Protein AF-A0A1M6JK08-F1 (afdb_monomer_lite)

Foldseek 3Di:
DVVVVVVVVCCVVVVVVVVVVVCVVVVVDPPVVVVVVCVVCVVVVVVVVVVVVVVVVVVVVVVVVVVVVVVVVVVVVVVVVVVVVVVVVLVVVLVVLVVVLVVLVVVLVVLVVLLVVLLVLLVLLLVLLVPVDDPVSLVSNVVSLVVNLVSFDCVDPLSVQLNVLSVQSNDDPPDDPVSSVVSSVSNVVSSVVVSVVSVVVSVVSNVVSVVSVVVSD

pLDDT: mean 91.77, std 8.03, range [58.19, 98.5]

Sequence (217 aa):
MILKLYKDFAAIVGLPVFLLVLVIYFGGLPLEEFERFVRKYSGTIISLGTLALISFLALLTSRMADQSADSRNRLAEQAAERREELVAEATDRREALNQRVQAELQISRFRQAWIDETRNEVAEFLQLAFHRETTEQIARMFYLDRKIKLRLNEQEELASELVDALGDLTPDEEQTEDEHSQAIVDATEAGNKFLRNEWRRLKTDIREALLLEEDAN

Secondary structure (DSSP, 8-state):
-HHHHHHHHHHHHHHHHHHHHHHHHHH---HHHHHHHHHHHHHHHHHHHHHHHHHHHHHHHHHHHHHHHHHHHHHHHHHHHHHHHHHHHHHHHHHHHHHHHHHHHHHHHHHHHHHHHHHHHHHHHHHHHH---SHHHHHHHHHHHHHHHHHS-TTSHHHHHHHHHHHTTS--TT--HHHHHHHHHHHHHHHHHHHHHHHHHHHHHHHHHHHHHHTT-

Radius of gyration: 49.19 Å; chains: 1; bounding box: 90×25×130 Å

Organism: NCBI:txid1470563

Structure (mmCIF, N/CA/C/O backbone):
data_AF-A0A1M6JK08-F1
#
_entry.id   AF-A0A1M6JK08-F1
#
loop_
_atom_site.group_PDB
_atom_site.id
_atom_site.type_symbol
_atom_site.label_atom_id
_atom_site.label_alt_id
_atom_site.label_comp_id
_atom_site.label_asym_id
_atom_site.label_entity_id
_atom_site.label_seq_id
_atom_site.pdbx_PDB_ins_code
_atom_site.Cartn_x
_atom_site.Cartn_y
_atom_site.Cartn_z
_atom_site.occupancy
_atom_site.B_iso_or_equiv
_atom_site.auth_seq_id
_atom_site.auth_comp_id
_atom_site.auth_asym_id
_atom_site.auth_atom_id
_atom_site.pdbx_PDB_model_num
ATOM 1 N N . MET A 1 1 ? -34.787 12.386 46.694 1.00 58.19 1 MET A N 1
ATOM 2 C CA . MET A 1 1 ? -35.466 11.082 46.908 1.00 58.19 1 MET A CA 1
ATOM 3 C C . MET A 1 1 ? -35.246 10.538 48.322 1.00 58.19 1 MET A C 1
ATOM 5 O O . MET A 1 1 ? -36.235 10.279 48.993 1.00 58.19 1 MET A O 1
ATOM 9 N N . ILE A 1 2 ? -34.002 10.458 48.817 1.00 61.94 2 ILE A N 1
ATOM 10 C CA . ILE A 1 2 ? -33.670 10.033 50.200 1.00 61.94 2 ILE A CA 1
ATOM 11 C C . ILE A 1 2 ? -34.391 10.883 51.264 1.00 61.94 2 ILE A C 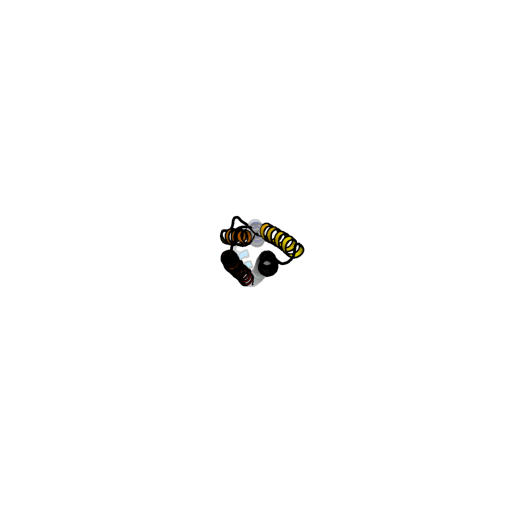1
ATOM 13 O O . ILE A 1 2 ? -34.987 10.339 52.186 1.00 61.94 2 ILE A O 1
ATOM 17 N N . LEU A 1 3 ? -34.444 12.207 51.073 1.00 74.25 3 LEU A N 1
ATOM 18 C CA . LEU A 1 3 ? -35.140 13.125 51.986 1.00 74.25 3 LEU A CA 1
ATOM 19 C C . LEU A 1 3 ? -36.649 12.837 52.118 1.00 74.25 3 LEU A C 1
ATOM 21 O O . LEU A 1 3 ? -37.229 13.034 53.179 1.00 74.25 3 LEU A O 1
ATOM 25 N N . LYS A 1 4 ? -37.283 12.368 51.034 1.00 74.44 4 LYS A N 1
ATOM 26 C CA . LYS A 1 4 ? -38.716 12.040 51.002 1.00 74.44 4 LYS A CA 1
ATOM 27 C C . LYS A 1 4 ? -38.972 10.743 51.773 1.00 74.44 4 LYS A C 1
ATOM 29 O O . LYS A 1 4 ? -39.841 10.712 52.628 1.00 74.44 4 LYS A O 1
ATOM 34 N N . LEU A 1 5 ? -38.108 9.744 51.571 1.00 72.69 5 LEU A N 1
ATOM 35 C CA . LEU A 1 5 ? -38.142 8.477 52.303 1.00 72.69 5 LEU A CA 1
ATOM 36 C C . LEU A 1 5 ? -37.950 8.673 53.813 1.00 72.69 5 LEU A C 1
ATOM 38 O O . LEU A 1 5 ? -38.655 8.066 54.610 1.00 72.69 5 LEU A O 1
ATOM 42 N N . TYR A 1 6 ? -37.017 9.546 54.202 1.00 76.25 6 TYR A N 1
ATOM 43 C CA . TYR A 1 6 ? -36.766 9.857 55.608 1.00 76.25 6 TYR A CA 1
ATOM 44 C C . TYR A 1 6 ? -37.961 10.570 56.246 1.00 76.25 6 TYR A C 1
ATOM 46 O O . TYR A 1 6 ? -38.320 10.278 57.381 1.00 76.25 6 TYR A O 1
ATOM 54 N N . LYS A 1 7 ? -38.610 11.473 55.501 1.00 78.75 7 LYS A N 1
ATOM 55 C CA . LYS A 1 7 ? -39.813 12.180 55.948 1.00 78.75 7 LYS A CA 1
ATOM 56 C C . LYS A 1 7 ? -41.007 11.233 56.101 1.00 78.75 7 LYS A C 1
ATOM 58 O O . LYS A 1 7 ? -41.704 11.315 57.107 1.00 78.75 7 LYS A O 1
ATOM 63 N N . ASP A 1 8 ? -41.197 10.314 55.158 1.00 77.44 8 ASP A N 1
ATOM 64 C CA . ASP A 1 8 ? -42.274 9.320 55.200 1.00 77.44 8 ASP A CA 1
ATOM 65 C C . ASP A 1 8 ? -42.041 8.302 56.330 1.00 77.44 8 ASP A C 1
ATOM 67 O O . ASP A 1 8 ? -42.958 7.990 57.083 1.00 77.44 8 ASP A O 1
ATOM 71 N N . PHE A 1 9 ? -40.798 7.853 56.537 1.00 77.00 9 PHE A N 1
ATOM 72 C CA . PHE A 1 9 ? -40.444 6.972 57.654 1.00 77.00 9 PHE A CA 1
ATOM 73 C C . PHE A 1 9 ? -40.581 7.669 59.013 1.00 77.00 9 PHE A C 1
ATOM 75 O O . PHE A 1 9 ? -41.166 7.109 59.937 1.00 77.00 9 PHE A O 1
ATOM 82 N N . ALA A 1 10 ? -40.102 8.911 59.134 1.00 78.75 10 ALA A N 1
ATOM 83 C CA . ALA A 1 10 ? -40.262 9.711 60.345 1.00 78.75 10 ALA A CA 1
ATOM 84 C C . ALA A 1 10 ? -41.739 9.990 60.651 1.00 78.75 10 ALA A C 1
ATOM 86 O O . ALA A 1 10 ? -42.118 10.006 61.817 1.00 78.75 10 ALA A O 1
ATOM 87 N N . ALA A 1 11 ? -42.585 10.156 59.632 1.00 78.81 11 ALA A N 1
ATOM 88 C CA . ALA A 1 11 ? -44.025 10.259 59.819 1.00 78.81 11 ALA A CA 1
ATOM 89 C C . ALA A 1 11 ? -44.631 8.923 60.280 1.00 78.81 11 ALA A C 1
ATOM 91 O O . ALA A 1 11 ? -45.389 8.912 61.240 1.00 78.81 11 ALA A O 1
ATOM 92 N N . ILE A 1 12 ? -44.269 7.792 59.669 1.00 79.00 12 ILE A N 1
ATOM 93 C CA . ILE A 1 12 ? -44.828 6.472 60.014 1.00 79.00 12 ILE A CA 1
ATOM 94 C C . ILE A 1 12 ? -44.388 5.996 61.406 1.00 79.00 12 ILE A C 1
ATOM 96 O O . ILE A 1 12 ? -45.193 5.416 62.126 1.00 79.00 12 ILE A O 1
ATOM 100 N N . VAL A 1 13 ? -43.138 6.242 61.807 1.00 79.44 13 VAL A N 1
ATOM 101 C CA . VAL A 1 13 ? -42.617 5.868 63.137 1.00 79.44 13 VAL A CA 1
ATOM 102 C C . VAL A 1 13 ? -42.956 6.925 64.186 1.00 79.44 13 VAL A C 1
ATOM 104 O O . VAL A 1 13 ? -43.277 6.596 65.327 1.00 79.44 13 VAL A O 1
ATOM 107 N N . GLY A 1 14 ? -42.912 8.201 63.806 1.00 79.31 14 GLY A N 1
ATOM 108 C CA . GLY A 1 14 ? -43.189 9.316 64.702 1.00 79.31 14 GLY A CA 1
ATOM 109 C C . GLY A 1 14 ? -44.667 9.456 65.043 1.00 79.31 14 GLY A C 1
ATOM 110 O O . GLY A 1 14 ? -44.976 9.810 66.171 1.00 79.31 14 GLY A O 1
ATOM 111 N N . LEU A 1 15 ? -45.588 9.141 64.127 1.00 80.81 15 LEU A N 1
ATOM 112 C CA . LEU A 1 15 ? -47.029 9.307 64.345 1.00 80.81 15 LEU A CA 1
ATOM 113 C C . LEU A 1 15 ? -47.604 8.380 65.437 1.00 80.81 15 LEU A C 1
ATOM 115 O O . LEU A 1 15 ? -48.358 8.885 66.262 1.00 80.81 15 LEU A O 1
ATOM 119 N N . PRO A 1 16 ? -47.229 7.089 65.548 1.00 77.38 16 PRO A N 1
ATOM 120 C CA . PRO A 1 16 ? -47.604 6.238 66.679 1.00 77.38 16 PRO A CA 1
ATOM 121 C C . PRO A 1 16 ? -47.056 6.745 68.015 1.00 77.38 16 PRO A C 1
ATOM 123 O O . PRO A 1 16 ? -47.794 6.791 68.993 1.00 77.38 16 PRO A O 1
ATOM 126 N N . VAL A 1 17 ? -45.785 7.163 68.058 1.00 78.44 17 VAL A N 1
ATOM 127 C CA . VAL A 1 17 ? -45.156 7.714 69.273 1.00 78.44 17 VAL A CA 1
ATOM 128 C C . VAL A 1 17 ? -45.824 9.029 69.668 1.00 78.44 17 VAL A C 1
ATOM 130 O O . VAL A 1 17 ? -46.147 9.240 70.832 1.00 78.44 17 VAL A O 1
ATOM 133 N N . PHE A 1 18 ? -46.094 9.891 68.693 1.00 80.38 18 PHE A N 1
ATOM 134 C CA . PHE A 1 18 ? -46.768 11.167 68.883 1.00 80.38 18 PHE A CA 1
ATOM 135 C C . PHE A 1 18 ? -48.212 10.983 69.355 1.00 80.38 18 PHE A C 1
ATOM 137 O O . PHE A 1 18 ? -48.605 11.627 70.319 1.00 80.38 18 PHE A O 1
ATOM 144 N N . LEU A 1 19 ? -48.981 10.073 68.745 1.00 78.12 19 LEU A N 1
ATOM 145 C CA . LEU A 1 19 ? -50.335 9.727 69.190 1.00 78.12 19 LEU A CA 1
ATOM 146 C C . LEU A 1 19 ? -50.332 9.141 70.602 1.00 78.12 19 LEU A C 1
ATOM 148 O O . LEU A 1 19 ? -51.196 9.486 71.400 1.00 78.12 19 LEU A O 1
ATOM 152 N N . LEU A 1 20 ? -49.348 8.305 70.933 1.00 75.75 20 LEU A N 1
ATOM 153 C CA . LEU A 1 20 ? -49.191 7.736 72.269 1.00 75.75 20 LEU A CA 1
ATOM 154 C C . LEU A 1 20 ? -48.906 8.834 73.304 1.00 75.75 20 LEU A C 1
ATOM 156 O O . LEU A 1 20 ? -49.562 8.876 74.342 1.00 75.75 20 LEU A O 1
ATOM 160 N N . VAL A 1 21 ? -48.012 9.777 72.992 1.00 78.00 21 VAL A N 1
ATOM 161 C CA . VAL A 1 21 ? -47.757 10.964 73.826 1.00 78.00 21 VAL A CA 1
ATOM 162 C C . VAL A 1 21 ? -49.015 11.830 73.963 1.00 78.00 21 VAL A C 1
ATOM 164 O O . VAL A 1 21 ? -49.323 12.276 75.063 1.00 78.00 21 VAL A O 1
ATOM 167 N N . LEU A 1 22 ? -49.778 12.029 72.885 1.00 76.50 22 LEU A N 1
ATOM 168 C CA . LEU A 1 22 ? -51.021 12.811 72.886 1.00 76.50 22 LEU A CA 1
ATOM 169 C C . LEU A 1 22 ? -52.106 12.180 73.763 1.00 76.50 22 LEU A C 1
ATOM 171 O O . LEU A 1 22 ? -52.769 12.890 74.515 1.00 76.50 22 LEU A O 1
ATOM 175 N N . VAL A 1 23 ? -52.264 10.856 73.705 1.00 74.50 23 VAL A N 1
ATOM 176 C CA . VAL A 1 23 ? -53.220 10.106 74.534 1.00 74.50 23 VAL A CA 1
ATOM 177 C C . VAL A 1 23 ? -52.848 10.190 76.016 1.00 74.50 23 VAL A C 1
ATOM 179 O O . VAL A 1 23 ? -53.728 10.402 76.846 1.00 74.50 23 VAL A O 1
ATOM 182 N N . ILE A 1 24 ? -51.557 10.092 76.352 1.00 72.44 24 ILE A N 1
ATOM 183 C CA . ILE A 1 24 ? -51.070 10.263 77.730 1.00 72.44 24 ILE A CA 1
ATOM 184 C C . ILE A 1 24 ? -51.311 11.701 78.209 1.00 72.44 24 ILE A C 1
ATOM 186 O O . ILE A 1 24 ? -51.806 11.910 79.314 1.00 72.44 24 ILE A O 1
ATOM 190 N N . TYR A 1 25 ? -50.983 12.692 77.378 1.00 78.06 25 TYR A N 1
ATOM 191 C CA . TYR A 1 25 ? -51.009 14.100 77.770 1.00 78.06 25 TYR A CA 1
ATOM 192 C C . TYR A 1 25 ? -52.429 14.674 77.879 1.00 78.06 25 TYR A C 1
ATOM 194 O O . TYR A 1 25 ? -52.723 15.400 78.823 1.00 78.06 25 TYR A O 1
ATOM 202 N N . PHE A 1 26 ? -53.327 14.343 76.945 1.00 74.81 26 PHE A N 1
ATOM 203 C CA . PHE A 1 26 ? -54.694 14.883 76.919 1.00 74.81 26 PHE A CA 1
ATOM 204 C C . PHE A 1 26 ? -55.743 13.966 77.557 1.00 74.81 26 PHE A C 1
ATOM 206 O O . PHE A 1 26 ? -56.800 14.449 77.953 1.00 74.81 26 PHE A O 1
ATOM 213 N N . GLY A 1 27 ? -55.480 12.662 77.672 1.00 67.94 27 GLY A N 1
ATOM 214 C CA . GLY A 1 27 ? -56.432 11.709 78.247 1.00 67.94 27 GLY A CA 1
ATOM 215 C C . GLY A 1 27 ? -56.465 11.693 79.776 1.00 67.94 27 GLY A C 1
ATOM 216 O O . GLY A 1 27 ? -57.375 11.101 80.346 1.00 67.94 27 GLY A O 1
ATOM 217 N N . GLY A 1 28 ? -55.480 12.305 80.449 1.00 71.19 28 GLY A N 1
ATOM 218 C CA . GLY A 1 28 ? -55.366 12.259 81.912 1.00 71.19 28 GLY A CA 1
ATOM 219 C C . GLY A 1 28 ? -55.143 10.847 82.467 1.00 71.19 28 GLY A C 1
ATOM 220 O O . GLY A 1 28 ? -55.385 10.613 83.647 1.00 71.19 28 GLY A O 1
ATOM 221 N N . LEU A 1 29 ? -54.704 9.906 81.622 1.00 72.62 29 LEU A N 1
ATOM 222 C CA . LEU A 1 29 ? -54.429 8.524 82.004 1.00 72.62 29 LEU A CA 1
ATOM 223 C C . LEU A 1 29 ? -53.268 8.501 83.011 1.00 72.62 29 LEU A C 1
ATOM 225 O O . LEU A 1 29 ? -52.146 8.868 82.644 1.00 72.62 29 LEU A O 1
ATOM 229 N N . PRO A 1 30 ? -53.491 8.079 84.270 1.00 80.50 30 PRO A N 1
ATOM 230 C CA . PRO A 1 30 ? -52.409 7.950 85.230 1.00 80.50 30 PRO A CA 1
ATOM 231 C C . PRO A 1 30 ? -51.410 6.905 84.719 1.00 80.50 30 PRO A C 1
ATOM 233 O O . PRO A 1 30 ? -51.789 5.881 84.149 1.00 80.50 30 PRO A O 1
ATOM 236 N N . LEU A 1 31 ? -50.118 7.166 84.919 1.00 79.12 31 LEU A N 1
ATOM 237 C CA . LEU A 1 31 ? -49.009 6.372 84.368 1.00 79.12 31 LEU A CA 1
ATOM 238 C C . LEU A 1 31 ? -49.131 4.868 84.701 1.00 79.12 31 LEU A C 1
ATOM 240 O O . LEU A 1 31 ? -48.765 4.013 83.896 1.00 79.12 31 LEU A O 1
ATOM 244 N N . GLU A 1 32 ? -49.742 4.552 85.846 1.00 83.06 32 GLU A N 1
ATOM 245 C CA . GLU A 1 32 ? -50.055 3.191 86.293 1.00 83.06 32 GLU A CA 1
ATOM 246 C C . GLU A 1 32 ? -51.065 2.451 85.400 1.00 83.06 32 GLU A C 1
ATOM 248 O O . GLU A 1 32 ? -50.949 1.238 85.213 1.00 83.06 32 GLU A O 1
ATOM 253 N N . GLU A 1 33 ? -52.064 3.139 84.839 1.00 81.88 33 GLU A N 1
ATOM 254 C CA . GLU A 1 33 ? -53.052 2.529 83.940 1.00 81.88 33 GLU A CA 1
ATOM 255 C C . GLU A 1 33 ? -52.456 2.244 82.563 1.00 81.88 33 GLU A C 1
ATOM 257 O O . GLU A 1 33 ? -52.731 1.193 81.978 1.00 81.88 33 GLU A O 1
ATOM 262 N N . PHE A 1 34 ? -51.572 3.122 82.083 1.00 80.31 34 PHE A N 1
ATOM 263 C CA . PHE A 1 34 ? -50.793 2.874 80.874 1.00 80.31 34 PHE A CA 1
ATOM 264 C C . PHE A 1 34 ? -49.855 1.676 81.054 1.00 80.31 34 PHE A C 1
ATOM 266 O O . PHE A 1 34 ? -49.807 0.799 80.193 1.00 80.31 34 PHE A O 1
ATOM 273 N N . GLU A 1 35 ? -49.166 1.572 82.194 1.00 83.31 35 GLU A N 1
ATOM 274 C CA . GLU A 1 35 ? -48.324 0.408 82.479 1.00 83.31 35 GLU A CA 1
ATOM 275 C C . GLU A 1 35 ? -49.159 -0.882 82.543 1.00 83.31 35 GLU A C 1
ATOM 277 O O . GLU A 1 35 ? -48.774 -1.906 81.970 1.00 83.31 35 GLU A O 1
ATOM 282 N N . ARG A 1 36 ? -50.349 -0.834 83.162 1.00 86.75 36 ARG A N 1
ATOM 283 C CA . ARG A 1 36 ? -51.294 -1.962 83.178 1.00 86.75 36 ARG A CA 1
ATOM 284 C C . ARG A 1 36 ? -51.753 -2.340 81.769 1.00 86.75 36 ARG A C 1
ATOM 286 O O . ARG A 1 36 ? -51.839 -3.530 81.469 1.00 86.75 36 ARG A O 1
ATOM 293 N N . PHE A 1 37 ? -52.009 -1.361 80.902 1.00 83.38 37 PHE A N 1
ATOM 294 C CA . PHE A 1 37 ? -52.361 -1.579 79.499 1.00 83.38 37 PHE A CA 1
ATOM 295 C C . PHE A 1 37 ? -51.212 -2.227 78.722 1.00 83.38 37 PHE A C 1
ATOM 297 O O . PHE A 1 37 ? -51.413 -3.263 78.088 1.00 83.38 37 PHE A O 1
ATOM 304 N N . VAL A 1 38 ? -49.999 -1.676 78.816 1.00 85.00 38 VAL A N 1
ATOM 305 C CA . VAL A 1 38 ? -48.815 -2.225 78.145 1.00 85.00 38 VAL A CA 1
ATOM 306 C C . VAL A 1 38 ? -48.524 -3.632 78.645 1.00 85.00 38 VAL A C 1
ATOM 308 O O . VAL A 1 38 ? -48.287 -4.507 77.824 1.00 85.00 38 VAL A O 1
ATOM 311 N N . ARG A 1 39 ? -48.612 -3.911 79.952 1.00 89.69 39 ARG A N 1
ATOM 312 C CA . ARG A 1 39 ? -48.463 -5.284 80.466 1.00 89.69 39 ARG A CA 1
ATOM 313 C C . ARG A 1 39 ? -49.543 -6.210 79.913 1.00 89.69 39 ARG A C 1
ATOM 315 O O . ARG A 1 39 ? -49.209 -7.295 79.436 1.00 89.69 39 ARG A O 1
ATOM 322 N N . LYS A 1 40 ? -50.807 -5.771 79.917 1.00 92.19 40 LYS A N 1
ATOM 323 C CA . LYS A 1 40 ? -51.958 -6.555 79.439 1.00 92.19 40 LYS A CA 1
ATOM 324 C C . LYS A 1 40 ? -51.876 -6.884 77.945 1.00 92.19 40 LYS A C 1
ATOM 326 O O . LYS A 1 40 ? -52.245 -7.989 77.563 1.00 92.19 40 LYS A O 1
ATOM 331 N N . TYR A 1 41 ? -51.374 -5.965 77.120 1.00 89.75 41 TYR A N 1
ATOM 332 C CA . TYR A 1 41 ? -51.282 -6.117 75.660 1.00 89.75 41 TYR A CA 1
ATOM 333 C C . TYR A 1 41 ? -49.850 -6.264 75.135 1.00 89.75 41 TYR A C 1
ATOM 335 O O . TYR A 1 41 ? -49.627 -6.191 73.927 1.00 89.75 41 TYR A O 1
ATOM 343 N N . SER A 1 42 ? -48.878 -6.505 76.014 1.00 86.88 42 SER A N 1
ATOM 344 C CA . SER A 1 42 ? -47.448 -6.580 75.679 1.00 86.88 42 SER A CA 1
ATOM 345 C C . SER A 1 42 ? -47.181 -7.537 74.517 1.00 86.88 42 SER A C 1
ATOM 347 O O . SER A 1 42 ? -46.539 -7.158 73.541 1.00 86.88 42 SER A O 1
ATOM 349 N N . GLY A 1 43 ? -47.767 -8.737 74.559 1.00 90.19 43 GLY A N 1
ATOM 350 C CA . GLY A 1 43 ? -47.655 -9.717 73.477 1.00 90.19 43 GLY A CA 1
ATOM 351 C C . GLY A 1 43 ? -48.226 -9.233 72.137 1.00 90.19 43 GLY A C 1
ATOM 352 O O . GLY A 1 43 ? -47.644 -9.511 71.093 1.00 90.19 43 GLY A O 1
ATOM 353 N N . THR A 1 44 ? -49.322 -8.466 72.150 1.00 90.00 44 THR A N 1
ATOM 354 C CA . THR A 1 44 ? -49.945 -7.915 70.929 1.00 90.00 44 THR A CA 1
ATOM 355 C C . THR A 1 44 ? -49.136 -6.757 70.350 1.00 90.00 44 THR A C 1
ATOM 357 O O . THR A 1 44 ? -48.978 -6.651 69.139 1.00 90.00 44 THR A O 1
ATOM 360 N N . ILE A 1 45 ? -48.586 -5.893 71.205 1.00 83.94 45 ILE A N 1
ATOM 361 C CA . ILE A 1 45 ? -47.736 -4.776 70.771 1.00 83.94 45 ILE A CA 1
ATOM 362 C C . ILE A 1 45 ? -46.451 -5.314 70.131 1.00 83.94 45 ILE A C 1
ATOM 364 O O . ILE A 1 45 ? -46.038 -4.834 69.076 1.00 83.94 45 ILE A O 1
ATOM 368 N N . ILE A 1 46 ? -45.846 -6.346 70.728 1.00 87.00 46 ILE A N 1
ATOM 369 C CA . ILE A 1 46 ? -44.647 -6.993 70.184 1.00 87.00 46 ILE A CA 1
ATOM 370 C C . ILE A 1 46 ? -44.948 -7.663 68.833 1.00 87.00 46 ILE A C 1
ATOM 372 O O . ILE A 1 46 ? -44.175 -7.496 67.885 1.00 87.00 46 ILE A O 1
ATOM 376 N N . SER A 1 47 ? -46.068 -8.384 68.696 1.00 91.44 47 SER A N 1
ATOM 377 C CA . SER A 1 47 ? -46.434 -9.013 67.417 1.00 91.44 47 SER A CA 1
ATOM 378 C C . SER A 1 47 ? -46.736 -7.981 66.324 1.00 91.44 47 SER A C 1
ATOM 380 O O . SER A 1 47 ? -46.298 -8.137 65.186 1.00 91.44 47 SER A O 1
ATOM 382 N N . LEU A 1 48 ? -47.402 -6.874 66.665 1.00 85.12 48 LEU A N 1
ATOM 383 C CA . LEU A 1 48 ? -47.658 -5.785 65.724 1.00 85.12 48 LEU A CA 1
ATOM 384 C C . LEU A 1 48 ? -46.355 -5.092 65.291 1.00 85.12 48 LEU A C 1
ATOM 386 O O . LEU A 1 48 ? -46.151 -4.836 64.104 1.00 85.12 48 LEU A O 1
ATOM 390 N N . GLY A 1 49 ? -45.450 -4.831 66.238 1.00 83.12 49 GLY A N 1
ATOM 391 C CA . GLY A 1 49 ? -44.150 -4.219 65.961 1.00 83.12 49 GLY A CA 1
ATOM 392 C C . GLY A 1 49 ? -43.263 -5.092 65.071 1.00 83.12 49 GLY A C 1
ATOM 393 O O . GLY A 1 49 ? -42.647 -4.592 64.132 1.00 83.12 49 GLY A O 1
ATOM 394 N N . THR A 1 50 ? -43.240 -6.404 65.311 1.00 91.75 50 THR A N 1
ATOM 395 C CA . THR A 1 50 ? -42.488 -7.355 64.474 1.00 91.75 50 THR A CA 1
ATOM 396 C C . THR A 1 50 ? -43.061 -7.463 63.060 1.00 91.75 50 THR A C 1
ATOM 398 O O . THR A 1 50 ? -42.290 -7.415 62.102 1.00 91.75 50 THR A O 1
ATOM 401 N N . LEU A 1 51 ? -44.389 -7.515 62.896 1.00 89.81 51 LEU A N 1
ATOM 402 C CA . LEU A 1 51 ? -45.030 -7.490 61.573 1.00 89.81 51 LEU A CA 1
ATOM 403 C C . LEU A 1 51 ? -44.715 -6.204 60.797 1.00 89.81 51 LEU A C 1
ATOM 405 O O . LEU A 1 51 ? -44.396 -6.263 59.605 1.00 89.81 51 LEU A O 1
ATOM 409 N N . ALA A 1 52 ? -44.761 -5.048 61.467 1.00 83.69 52 ALA A N 1
ATOM 410 C CA . ALA A 1 52 ? -44.414 -3.766 60.861 1.00 83.69 52 ALA A CA 1
ATOM 411 C C . ALA A 1 52 ? -42.938 -3.723 60.434 1.00 83.69 52 ALA A C 1
ATOM 413 O O . ALA A 1 52 ? -42.633 -3.296 59.319 1.00 83.69 52 ALA A O 1
ATOM 414 N N . LEU A 1 53 ? -42.032 -4.222 61.282 1.00 86.94 53 LEU A N 1
ATOM 415 C CA . LEU A 1 53 ? -40.604 -4.292 60.982 1.00 86.94 53 LEU A CA 1
ATOM 416 C C . LEU A 1 53 ? -40.328 -5.185 59.768 1.00 86.94 53 LEU A C 1
ATOM 418 O O . LEU A 1 53 ? -39.639 -4.744 58.855 1.00 86.94 53 LEU A O 1
ATOM 422 N N . ILE A 1 54 ? -40.884 -6.401 59.728 1.00 93.25 54 ILE A N 1
ATOM 423 C CA . ILE A 1 54 ? -40.701 -7.339 58.606 1.00 93.25 54 ILE A CA 1
ATOM 424 C C . ILE A 1 54 ? -41.233 -6.730 57.305 1.00 93.25 54 ILE A C 1
ATOM 426 O O . ILE A 1 54 ? -40.551 -6.780 56.284 1.00 93.25 54 ILE A O 1
ATOM 430 N N . SER A 1 55 ? -42.413 -6.104 57.345 1.00 87.69 55 SER A N 1
ATOM 431 C CA . SER A 1 55 ? -43.012 -5.449 56.173 1.00 87.69 55 SER A CA 1
ATOM 432 C C . SER A 1 55 ? -42.148 -4.293 55.664 1.00 87.69 55 SER A C 1
ATOM 434 O O . SER A 1 55 ? -41.915 -4.166 54.463 1.00 87.69 55 SER A O 1
ATOM 436 N N . PHE A 1 56 ? -41.622 -3.466 56.572 1.00 86.06 56 PHE A N 1
ATOM 437 C CA . PHE A 1 56 ? -40.713 -2.381 56.213 1.00 86.06 56 PHE A CA 1
ATOM 438 C C . PHE A 1 56 ? -39.400 -2.905 55.620 1.00 86.06 56 PHE A C 1
ATOM 440 O O . PHE A 1 56 ? -38.928 -2.388 54.607 1.00 86.06 56 PHE A O 1
ATOM 447 N N . LEU A 1 57 ? -38.838 -3.960 56.213 1.00 91.69 57 LEU A N 1
ATOM 448 C CA . LEU A 1 57 ? -37.618 -4.595 55.728 1.00 91.69 57 LEU A CA 1
ATOM 449 C C . LEU A 1 57 ? -37.824 -5.176 54.325 1.00 91.69 57 LEU A C 1
ATOM 451 O O . LEU A 1 57 ? -36.972 -4.969 53.470 1.00 91.69 57 LEU A O 1
ATOM 455 N N . ALA A 1 58 ? -38.974 -5.807 54.064 1.00 93.62 58 ALA A N 1
ATOM 456 C CA . ALA A 1 58 ? -39.345 -6.320 52.745 1.00 93.62 58 ALA A CA 1
ATOM 457 C C . ALA A 1 58 ? -39.466 -5.208 51.684 1.00 93.62 58 ALA A C 1
ATOM 459 O O . ALA A 1 58 ? -39.001 -5.365 50.557 1.00 93.62 58 ALA A O 1
ATOM 460 N N . LEU A 1 59 ? -40.045 -4.055 52.040 1.00 91.94 59 LEU A N 1
ATOM 461 C CA . LEU A 1 59 ? -40.117 -2.902 51.134 1.00 91.94 59 LEU A CA 1
ATOM 462 C C . LEU A 1 59 ? -38.732 -2.308 50.847 1.00 91.94 59 LEU A C 1
ATOM 464 O O . LEU A 1 59 ? -38.435 -1.953 49.704 1.00 91.94 59 LEU A O 1
ATOM 468 N N . LEU A 1 60 ? -37.874 -2.206 51.867 1.00 91.62 60 LEU A N 1
ATOM 469 C CA . LEU A 1 60 ? -36.500 -1.737 51.690 1.00 91.62 60 LEU A CA 1
ATOM 470 C C . LEU A 1 60 ? -35.680 -2.688 50.817 1.00 91.62 60 LEU A C 1
ATOM 472 O O . LEU A 1 60 ? -34.988 -2.217 49.914 1.00 91.62 60 LEU A O 1
ATOM 476 N N . THR A 1 61 ? -35.763 -4.000 51.051 1.00 94.88 61 THR A N 1
ATOM 477 C CA . THR A 1 61 ? -35.026 -4.992 50.257 1.00 94.88 61 THR A CA 1
ATOM 478 C C . THR A 1 61 ? -35.509 -5.020 48.814 1.00 94.88 61 THR A C 1
ATOM 480 O O . THR A 1 61 ? -34.665 -5.011 47.922 1.00 94.88 61 THR A O 1
ATOM 483 N N . SER A 1 62 ? -36.824 -4.956 48.567 1.00 94.31 62 SER A N 1
ATOM 484 C CA . SER A 1 62 ? -37.379 -4.845 47.209 1.00 94.31 62 SER A CA 1
ATOM 485 C C . SER A 1 62 ? -36.821 -3.623 46.486 1.00 94.31 62 SER A C 1
ATOM 487 O O . SER A 1 62 ? -36.293 -3.735 45.388 1.00 94.31 62 SER A O 1
ATOM 489 N N . ARG A 1 63 ? -36.837 -2.453 47.132 1.00 92.56 63 ARG A N 1
ATOM 490 C CA . ARG A 1 63 ? -36.355 -1.215 46.512 1.00 92.56 63 ARG A CA 1
ATOM 491 C C . ARG A 1 63 ? -34.847 -1.219 46.255 1.00 92.56 63 ARG A C 1
ATOM 493 O O . ARG A 1 63 ? -34.398 -0.681 45.246 1.00 92.56 63 ARG A O 1
ATOM 500 N N . MET A 1 64 ? -34.055 -1.783 47.169 1.00 93.62 64 MET A N 1
ATOM 501 C CA . MET A 1 64 ? -32.613 -1.948 46.959 1.00 93.62 64 MET A CA 1
ATOM 502 C C . MET A 1 64 ? -32.325 -2.929 45.820 1.00 93.62 64 MET A C 1
ATOM 504 O O . MET A 1 64 ? -31.402 -2.689 45.042 1.00 93.62 64 MET A O 1
ATOM 508 N N . ALA A 1 65 ? -33.117 -3.998 45.700 1.00 94.88 65 ALA A N 1
ATOM 509 C CA . ALA A 1 65 ? -33.024 -4.938 44.592 1.00 94.88 65 ALA A CA 1
ATOM 510 C C . ALA A 1 65 ? -33.349 -4.253 43.257 1.00 94.88 65 ALA A C 1
ATOM 512 O O . ALA A 1 65 ? -32.546 -4.363 42.333 1.00 94.88 65 ALA A O 1
ATOM 513 N N . ASP A 1 66 ? -34.428 -3.467 43.191 1.00 96.12 66 ASP A N 1
ATOM 514 C CA . ASP A 1 66 ? -34.814 -2.711 41.991 1.00 96.12 66 ASP A CA 1
ATOM 515 C C . ASP A 1 66 ? -33.731 -1.699 41.592 1.00 96.12 66 ASP A C 1
ATOM 517 O O . ASP A 1 66 ? -33.280 -1.675 40.451 1.00 96.12 66 ASP A O 1
ATOM 521 N N . GLN A 1 67 ? -33.220 -0.911 42.547 1.00 94.38 67 GLN A N 1
ATOM 522 C CA . GLN A 1 67 ? -32.154 0.058 42.273 1.00 94.38 67 GLN A CA 1
ATOM 523 C C . GLN A 1 67 ? -30.854 -0.627 41.819 1.00 94.38 67 GLN A C 1
ATOM 525 O O . GLN A 1 67 ? -30.129 -0.101 40.970 1.00 94.38 67 GLN A O 1
ATOM 530 N N . SER A 1 68 ? -30.538 -1.794 42.387 1.00 94.38 68 SER A N 1
ATOM 531 C CA . SER A 1 68 ? -29.378 -2.581 41.970 1.00 94.38 68 SER A CA 1
ATOM 532 C C . SER A 1 68 ? -29.566 -3.153 40.564 1.00 94.38 68 SER A C 1
ATOM 534 O O . SER A 1 68 ? -28.631 -3.094 39.765 1.00 94.38 68 SER A O 1
ATOM 536 N N . ALA A 1 69 ? -30.761 -3.654 40.243 1.00 96.00 69 ALA A N 1
ATOM 537 C CA . ALA A 1 69 ? -31.107 -4.145 38.915 1.00 96.00 69 ALA A CA 1
ATOM 538 C C . ALA A 1 69 ? -31.015 -3.026 37.867 1.00 96.00 69 ALA A C 1
ATOM 540 O O . ALA A 1 69 ? -30.320 -3.196 36.868 1.00 96.00 69 ALA A O 1
ATOM 541 N N . ASP A 1 70 ? -31.584 -1.849 38.140 1.00 96.94 70 ASP A N 1
ATOM 542 C CA . ASP A 1 70 ? -31.499 -0.677 37.260 1.00 96.94 70 ASP A CA 1
ATOM 543 C C . ASP A 1 70 ? -30.052 -0.240 37.012 1.00 96.94 70 ASP A C 1
ATOM 545 O O . ASP A 1 70 ? -29.662 0.041 35.878 1.00 96.94 70 ASP A O 1
ATOM 549 N N . SER A 1 71 ? -29.223 -0.205 38.061 1.00 96.06 71 SER A N 1
ATOM 550 C CA . SER A 1 71 ? -27.808 0.140 37.910 1.00 96.06 71 SER A CA 1
ATOM 551 C C . SER A 1 71 ? -27.058 -0.882 37.056 1.00 96.06 71 SER A C 1
ATOM 553 O O . SER A 1 71 ? -26.202 -0.489 36.267 1.00 96.06 71 SER A O 1
ATOM 555 N N . ARG A 1 72 ? -27.351 -2.180 37.203 1.00 96.25 72 ARG A N 1
ATOM 556 C CA . ARG A 1 72 ? -26.742 -3.234 36.376 1.00 96.25 72 ARG A CA 1
ATOM 557 C C . ARG A 1 72 ? -27.202 -3.139 34.928 1.00 96.25 72 ARG A C 1
ATOM 559 O O . ARG A 1 72 ? -26.364 -3.268 34.046 1.00 96.25 72 ARG A O 1
ATOM 566 N N . ASN A 1 73 ? -28.482 -2.860 34.695 1.00 97.62 73 ASN A N 1
ATOM 567 C CA . ASN A 1 73 ? -29.034 -2.686 33.354 1.00 97.62 73 ASN A CA 1
ATOM 568 C C . ASN A 1 73 ? -28.367 -1.511 32.634 1.00 97.62 73 ASN A C 1
ATOM 570 O O . ASN A 1 73 ? -27.891 -1.688 31.521 1.00 97.62 73 ASN A O 1
ATOM 574 N N . ARG A 1 74 ? -28.212 -0.358 33.299 1.00 97.44 74 ARG A N 1
ATOM 575 C CA . ARG A 1 74 ? -27.514 0.804 32.717 1.00 97.44 74 ARG A CA 1
ATOM 576 C C . ARG A 1 74 ? -26.046 0.526 32.411 1.00 97.44 74 ARG A C 1
ATOM 578 O O . ARG A 1 74 ? -25.543 0.954 31.382 1.00 97.44 74 ARG A O 1
ATOM 585 N N . LEU A 1 75 ? -25.346 -0.182 33.298 1.00 97.56 75 LEU A N 1
ATOM 586 C CA . LEU A 1 75 ? -23.952 -0.560 33.051 1.00 97.56 75 LEU A CA 1
ATOM 587 C C . LEU A 1 75 ? -23.832 -1.577 31.913 1.00 97.56 75 LEU A C 1
ATOM 589 O O . LEU A 1 75 ? -22.883 -1.506 31.139 1.00 97.56 75 LEU A O 1
ATOM 593 N N . ALA A 1 76 ? -24.779 -2.511 31.806 1.00 97.38 76 ALA A N 1
ATOM 594 C CA . ALA A 1 76 ? -24.830 -3.472 30.712 1.00 97.38 76 ALA A CA 1
ATOM 595 C C . ALA A 1 76 ? -25.118 -2.781 29.372 1.00 97.38 76 ALA A C 1
ATOM 597 O O . ALA A 1 76 ? -24.462 -3.100 28.387 1.00 97.38 76 ALA A O 1
ATOM 598 N N . GLU A 1 77 ? -26.032 -1.811 29.354 1.00 97.94 77 GLU A N 1
ATOM 599 C CA . GLU A 1 77 ? -26.362 -0.990 28.185 1.00 97.94 77 GLU A CA 1
ATOM 600 C C . GLU A 1 77 ? -25.154 -0.160 27.733 1.00 97.94 77 GLU A C 1
ATOM 602 O O . GLU A 1 77 ? -24.698 -0.316 26.607 1.00 97.94 77 GLU A O 1
ATOM 607 N N . GLN A 1 78 ? -24.515 0.583 28.642 1.00 97.50 78 GLN A N 1
ATOM 608 C CA . GLN A 1 78 ? -23.290 1.333 28.333 1.00 97.50 78 GLN A CA 1
ATOM 609 C C . GLN A 1 78 ? -22.136 0.431 27.872 1.00 97.50 78 GLN A C 1
ATOM 611 O O . GLN A 1 78 ? -21.322 0.820 27.035 1.00 97.50 78 GLN A O 1
ATOM 616 N N . ALA A 1 79 ? -22.021 -0.775 28.436 1.00 97.12 79 ALA A N 1
ATOM 617 C CA . ALA A 1 79 ? -21.018 -1.739 28.002 1.00 97.12 79 ALA A CA 1
ATOM 618 C C . ALA A 1 79 ? -21.332 -2.315 26.613 1.00 97.12 79 ALA A C 1
ATOM 620 O O . ALA A 1 79 ? -20.396 -2.645 25.887 1.00 97.12 79 ALA A O 1
ATOM 621 N N . ALA A 1 80 ? -22.609 -2.448 26.248 1.00 97.56 80 ALA A N 1
ATOM 622 C CA . ALA A 1 80 ? -23.030 -2.868 24.917 1.00 97.56 80 ALA A CA 1
ATOM 623 C C . ALA A 1 80 ? -22.763 -1.767 23.882 1.00 97.56 80 ALA A C 1
ATOM 625 O O . ALA A 1 80 ? -22.103 -2.051 22.888 1.00 97.56 80 ALA A O 1
ATOM 626 N N . GLU A 1 81 ? -23.150 -0.521 24.171 1.00 97.88 81 GLU A N 1
ATOM 627 C CA . GLU A 1 81 ? -22.885 0.646 23.312 1.00 97.88 81 GLU A CA 1
ATOM 628 C C . GLU A 1 81 ? -21.384 0.806 23.037 1.00 97.88 81 GLU A C 1
ATOM 630 O O . GLU A 1 81 ? -20.959 0.843 21.888 1.00 97.88 81 GLU A O 1
ATOM 635 N N . ARG A 1 82 ? -20.541 0.769 24.079 1.00 97.12 82 ARG A N 1
ATOM 636 C CA . ARG A 1 82 ? -19.080 0.845 23.898 1.00 97.12 82 ARG A CA 1
ATOM 637 C C . ARG A 1 82 ? -18.511 -0.307 23.079 1.00 97.12 82 ARG A C 1
ATOM 639 O O . ARG A 1 82 ? -17.514 -0.132 22.390 1.00 97.12 82 ARG A O 1
ATOM 646 N N . ARG A 1 83 ? -19.080 -1.510 23.193 1.00 97.00 83 ARG A N 1
ATOM 647 C CA . ARG A 1 83 ? -18.642 -2.647 22.372 1.00 97.00 83 ARG A CA 1
ATOM 648 C C . ARG A 1 83 ? -19.020 -2.436 20.916 1.00 97.00 83 ARG A C 1
ATOM 650 O O . ARG A 1 83 ? -18.210 -2.757 20.059 1.00 97.00 83 ARG A O 1
ATOM 657 N N . GLU A 1 84 ? -20.208 -1.908 20.651 1.00 97.75 84 GLU A N 1
ATOM 658 C CA . GLU A 1 84 ? -20.651 -1.579 19.300 1.00 97.75 84 GLU A CA 1
ATOM 659 C C . GLU A 1 84 ? -19.763 -0.497 18.674 1.00 97.75 84 GLU A C 1
ATOM 661 O O . GLU A 1 84 ? -19.268 -0.696 17.569 1.00 97.75 84 GLU A O 1
ATOM 666 N N . GLU A 1 85 ? -19.450 0.570 19.416 1.00 97.75 85 GLU A N 1
ATOM 667 C CA . GLU A 1 85 ? -18.526 1.624 18.976 1.00 97.75 85 GLU A CA 1
ATOM 668 C C . GLU A 1 85 ? -17.125 1.077 18.668 1.00 97.75 85 GLU A C 1
ATOM 670 O O . GLU A 1 85 ? -16.577 1.347 17.602 1.00 97.75 85 GLU A O 1
ATOM 675 N N . LEU A 1 86 ? -16.554 0.260 19.561 1.00 96.81 86 LEU A N 1
ATOM 676 C CA . LEU A 1 86 ? -15.229 -0.336 19.347 1.00 96.81 86 LEU A CA 1
ATOM 677 C C . LEU A 1 86 ? -15.209 -1.307 18.161 1.00 96.81 86 LEU A C 1
ATOM 679 O O . LEU A 1 86 ? -14.200 -1.406 17.466 1.00 96.81 86 LEU A O 1
ATOM 683 N N . VAL A 1 87 ? -16.303 -2.040 17.933 1.00 97.25 87 VAL A N 1
ATOM 684 C CA . VAL A 1 87 ? -16.430 -2.922 16.768 1.00 97.25 87 VAL A CA 1
ATOM 685 C C . VAL A 1 87 ? -16.528 -2.096 15.489 1.00 97.25 87 VAL A C 1
ATOM 687 O O . VAL A 1 87 ? -15.824 -2.425 14.539 1.00 97.25 87 VAL A O 1
ATOM 690 N N . ALA A 1 88 ? -17.321 -1.021 15.475 1.00 97.31 88 ALA A N 1
ATOM 691 C CA . ALA A 1 88 ? -17.438 -0.117 14.332 1.00 97.31 88 ALA A CA 1
ATOM 692 C C . ALA A 1 88 ? -16.093 0.552 13.991 1.00 97.31 88 ALA A C 1
ATOM 694 O O . ALA A 1 88 ? -15.654 0.528 12.843 1.00 97.31 88 ALA A O 1
ATOM 695 N N . GLU A 1 89 ? -15.372 1.059 14.996 1.00 96.81 89 GLU A N 1
ATOM 696 C CA . GLU A 1 89 ? -14.042 1.649 14.800 1.00 96.81 89 GLU A CA 1
ATOM 697 C C . GLU A 1 89 ? -13.036 0.615 14.262 1.00 96.81 89 GLU A C 1
ATOM 699 O O . GLU A 1 89 ? -12.248 0.906 13.358 1.00 96.81 89 GLU A O 1
ATOM 704 N N . ALA A 1 90 ? -13.073 -0.619 14.776 1.00 94.12 90 ALA A N 1
ATOM 705 C CA . ALA A 1 90 ? -12.220 -1.698 14.288 1.00 94.12 90 ALA A CA 1
ATOM 706 C C . ALA A 1 90 ? -12.556 -2.096 12.841 1.00 94.12 90 ALA A C 1
ATOM 708 O O . ALA A 1 90 ? -11.638 -2.355 12.057 1.00 94.12 90 ALA A O 1
ATOM 709 N N . THR A 1 91 ? -13.840 -2.128 12.463 1.00 95.81 91 THR A N 1
ATOM 710 C CA . THR A 1 91 ? -14.248 -2.407 11.080 1.00 95.81 91 THR A CA 1
ATOM 711 C C . THR A 1 91 ? -13.818 -1.300 10.129 1.00 95.81 91 THR A C 1
ATOM 713 O O . THR A 1 91 ? -13.238 -1.614 9.092 1.00 95.81 91 THR A O 1
ATOM 716 N N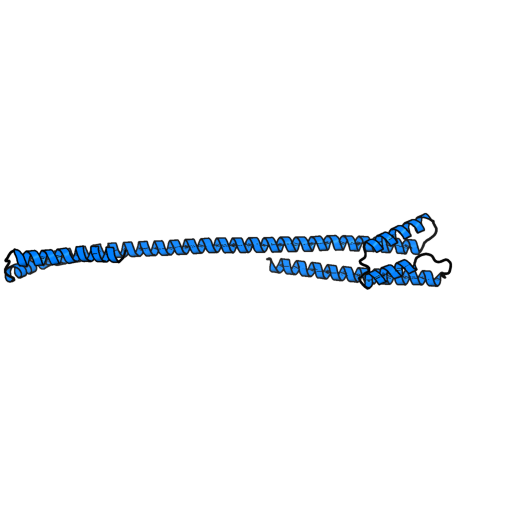 . ASP A 1 92 ? -13.997 -0.033 10.508 1.00 96.38 92 ASP A N 1
ATOM 717 C CA . ASP A 1 92 ? -13.609 1.118 9.685 1.00 96.38 92 ASP A CA 1
ATOM 718 C C . ASP A 1 92 ? -12.093 1.148 9.469 1.00 96.38 92 ASP A C 1
ATOM 720 O O . ASP A 1 92 ? -11.601 1.333 8.352 1.00 96.38 92 ASP A O 1
ATOM 724 N N . ARG A 1 93 ? -11.323 0.887 10.533 1.00 93.94 93 ARG A N 1
ATOM 725 C CA . ARG A 1 93 ? -9.863 0.803 10.450 1.00 93.94 93 ARG A CA 1
ATOM 726 C C . ARG A 1 93 ? -9.411 -0.338 9.541 1.00 93.94 93 ARG A C 1
ATOM 728 O O . ARG A 1 93 ? -8.487 -0.152 8.749 1.00 93.94 93 ARG A O 1
ATOM 735 N N . ARG A 1 94 ? -10.056 -1.503 9.634 1.00 93.25 94 ARG A N 1
ATOM 736 C CA . ARG A 1 94 ? -9.754 -2.651 8.772 1.00 93.25 94 ARG A CA 1
ATOM 737 C C . ARG A 1 94 ? -10.104 -2.367 7.314 1.00 93.25 94 ARG A C 1
ATOM 739 O O . ARG A 1 94 ? -9.336 -2.724 6.426 1.00 93.25 94 ARG A O 1
ATOM 746 N N . GLU A 1 95 ? -11.231 -1.710 7.055 1.00 95.69 95 GLU A N 1
ATOM 747 C CA . GLU A 1 95 ? -11.624 -1.326 5.701 1.00 95.69 95 GLU A CA 1
ATOM 748 C C . GLU A 1 95 ? -10.625 -0.337 5.089 1.00 95.69 95 GLU A C 1
ATOM 750 O O . GLU A 1 95 ? -10.169 -0.551 3.966 1.00 95.69 95 GLU A O 1
ATOM 755 N N . ALA A 1 96 ? -10.204 0.681 5.842 1.00 95.19 96 ALA A N 1
ATOM 756 C CA . ALA A 1 96 ? -9.201 1.642 5.387 1.00 95.19 96 ALA A CA 1
ATOM 757 C C . ALA A 1 96 ? -7.851 0.975 5.058 1.00 95.19 96 ALA A C 1
ATOM 759 O O . ALA A 1 96 ? -7.235 1.286 4.035 1.00 95.19 96 ALA A O 1
ATOM 760 N N . LEU A 1 97 ? -7.400 0.028 5.890 1.00 93.25 97 LEU A N 1
ATOM 761 C CA . LEU A 1 97 ? -6.187 -0.754 5.627 1.00 93.25 97 LEU A CA 1
ATOM 762 C C . LEU A 1 97 ? -6.337 -1.629 4.379 1.00 93.25 97 LEU A C 1
ATOM 764 O O . LEU A 1 97 ? -5.464 -1.610 3.514 1.00 93.25 97 LEU A O 1
ATOM 768 N N . ASN A 1 98 ? -7.469 -2.316 4.226 1.00 93.38 98 ASN A N 1
ATOM 769 C CA . ASN A 1 98 ? -7.747 -3.129 3.042 1.00 93.38 98 ASN A CA 1
ATOM 770 C C . ASN A 1 98 ? -7.758 -2.293 1.755 1.00 93.38 98 ASN A C 1
ATOM 772 O O . ASN A 1 98 ? -7.194 -2.714 0.745 1.00 93.38 98 ASN A O 1
ATOM 776 N N . GLN A 1 99 ? -8.364 -1.102 1.777 1.00 95.88 99 GLN A N 1
ATOM 777 C CA . GLN A 1 99 ? -8.360 -0.189 0.630 1.00 95.88 99 GLN A CA 1
ATOM 778 C C . GLN A 1 99 ? -6.935 0.246 0.269 1.00 95.88 99 GLN A C 1
ATOM 780 O O . GLN A 1 99 ? -6.574 0.275 -0.910 1.00 95.88 99 GLN A O 1
ATOM 785 N N . ARG A 1 100 ? -6.099 0.529 1.275 1.00 94.12 100 ARG A N 1
ATOM 786 C CA . ARG A 1 100 ? -4.692 0.878 1.067 1.00 94.12 100 ARG A CA 1
ATOM 787 C C . ARG A 1 100 ? -3.897 -0.275 0.451 1.00 94.12 100 ARG A C 1
ATOM 789 O O . ARG A 1 100 ? -3.225 -0.060 -0.554 1.00 94.12 100 ARG A O 1
ATOM 796 N N . VAL A 1 101 ? -4.017 -1.486 0.996 1.00 93.62 101 VAL A N 1
ATOM 797 C CA . VAL A 1 101 ? -3.358 -2.689 0.456 1.00 93.62 101 VAL A CA 1
ATOM 798 C C . VAL A 1 101 ? -3.773 -2.920 -0.999 1.00 93.62 101 VAL A C 1
ATOM 800 O O . VAL A 1 101 ? -2.930 -3.148 -1.866 1.00 93.62 101 VAL A O 1
ATOM 803 N N . GLN A 1 102 ? -5.066 -2.791 -1.313 1.00 94.69 102 GLN A N 1
ATOM 804 C CA . GLN A 1 102 ? -5.551 -2.925 -2.687 1.00 94.69 102 GLN A CA 1
ATOM 805 C C . GLN A 1 102 ? -4.954 -1.875 -3.630 1.00 94.69 102 GLN A C 1
ATOM 807 O O . GLN A 1 102 ? -4.583 -2.217 -4.756 1.00 94.69 102 GLN A O 1
ATOM 812 N N . ALA A 1 103 ? -4.838 -0.621 -3.188 1.00 95.81 103 ALA A N 1
ATOM 813 C CA . ALA A 1 103 ? -4.214 0.436 -3.976 1.00 95.81 103 ALA A CA 1
ATOM 814 C C . ALA A 1 103 ? -2.728 0.138 -4.251 1.00 95.81 103 ALA A C 1
ATOM 816 O O . ALA A 1 103 ? -2.290 0.226 -5.399 1.00 95.81 103 ALA A O 1
ATOM 817 N N . GLU A 1 104 ? -1.969 -0.289 -3.240 1.00 94.31 104 GLU A N 1
ATOM 818 C CA . GLU A 1 104 ? -0.547 -0.639 -3.379 1.00 94.31 104 GLU A CA 1
ATOM 819 C C . GLU A 1 104 ? -0.334 -1.858 -4.300 1.00 94.31 104 GLU A C 1
ATOM 821 O O . GLU A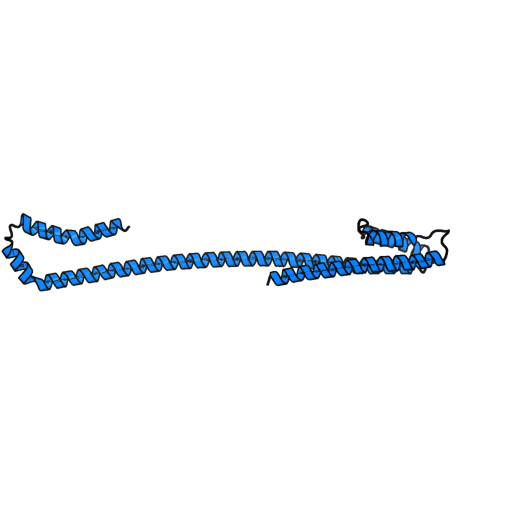 1 104 ? 0.555 -1.857 -5.163 1.00 94.31 104 GLU A O 1
ATOM 826 N N . LEU A 1 105 ? -1.208 -2.867 -4.220 1.00 93.31 105 LEU A N 1
ATOM 827 C CA . LEU A 1 105 ? -1.201 -4.006 -5.144 1.00 93.31 105 LEU A CA 1
ATOM 828 C C . LEU A 1 105 ? -1.543 -3.595 -6.582 1.00 93.31 105 LEU A C 1
ATOM 830 O O . LEU A 1 105 ? -0.951 -4.122 -7.527 1.00 93.31 105 LEU A O 1
ATOM 834 N N . GLN A 1 106 ? -2.477 -2.660 -6.782 1.00 96.44 106 GLN A N 1
ATOM 835 C CA . GLN A 1 106 ? -2.771 -2.137 -8.118 1.00 96.44 106 GLN A CA 1
ATOM 836 C C . GLN A 1 106 ? -1.583 -1.372 -8.701 1.00 96.44 106 GLN A C 1
ATOM 838 O O . GLN A 1 106 ? -1.216 -1.620 -9.849 1.00 96.44 106 GLN A O 1
ATOM 843 N N . ILE A 1 107 ? -0.941 -0.505 -7.912 1.00 96.12 107 ILE A N 1
ATOM 844 C CA . ILE A 1 107 ? 0.276 0.211 -8.323 1.00 96.12 107 ILE A CA 1
ATOM 845 C C . ILE A 1 107 ? 1.367 -0.788 -8.727 1.00 96.12 107 ILE A C 1
ATOM 847 O O . ILE A 1 107 ? 1.966 -0.651 -9.794 1.00 96.12 107 ILE A O 1
ATOM 851 N N . SER A 1 108 ? 1.563 -1.844 -7.935 1.00 96.44 108 SER A N 1
ATOM 852 C CA . SER A 1 108 ? 2.531 -2.907 -8.228 1.00 96.44 108 SER A CA 1
ATOM 853 C C . SER A 1 108 ? 2.237 -3.616 -9.557 1.00 96.44 108 SER A C 1
ATOM 855 O O . SER A 1 108 ? 3.154 -3.879 -10.336 1.00 96.44 108 SER A O 1
ATOM 857 N N . ARG A 1 109 ? 0.959 -3.872 -9.874 1.00 96.81 109 ARG A N 1
ATOM 858 C CA . ARG A 1 109 ? 0.548 -4.446 -11.170 1.00 96.81 109 ARG A CA 1
ATOM 859 C C . ARG A 1 109 ? 0.843 -3.509 -12.338 1.00 96.81 109 ARG A C 1
ATOM 861 O O . ARG A 1 109 ? 1.361 -3.968 -13.353 1.00 96.81 109 ARG A O 1
ATOM 868 N N . PHE A 1 110 ? 0.546 -2.215 -12.198 1.00 97.75 110 PHE A N 1
ATOM 869 C CA . PHE A 1 110 ? 0.885 -1.222 -13.223 1.00 97.75 110 PHE A CA 1
ATOM 870 C C . PHE A 1 110 ? 2.397 -1.156 -13.450 1.00 97.75 110 PHE A C 1
ATOM 872 O O . PHE A 1 110 ? 2.843 -1.178 -14.596 1.00 97.75 110 PHE A O 1
ATOM 879 N N . ARG A 1 111 ? 3.190 -1.155 -12.372 1.00 97.44 111 ARG A N 1
ATOM 880 C CA . ARG A 1 111 ? 4.655 -1.167 -12.449 1.00 97.44 111 ARG A CA 1
ATOM 881 C C . ARG A 1 111 ? 5.181 -2.438 -13.114 1.00 97.44 111 ARG A C 1
ATOM 883 O O . ARG A 1 111 ? 6.057 -2.339 -13.963 1.00 97.44 111 ARG A O 1
ATOM 890 N N . GLN A 1 112 ? 4.639 -3.613 -12.795 1.00 97.81 112 GLN A N 1
ATOM 891 C CA . GLN A 1 112 ? 5.027 -4.860 -13.459 1.00 97.81 112 GLN A CA 1
ATOM 892 C C . GLN A 1 112 ? 4.760 -4.808 -14.970 1.00 97.81 112 GLN A C 1
ATOM 894 O O . GLN A 1 112 ? 5.656 -5.120 -15.751 1.00 97.81 112 GLN A O 1
ATOM 899 N N . ALA A 1 113 ? 3.561 -4.377 -15.378 1.00 98.12 113 ALA A N 1
ATOM 900 C CA . ALA A 1 113 ? 3.214 -4.241 -16.792 1.00 98.12 113 ALA A CA 1
ATOM 901 C C . ALA A 1 113 ? 4.157 -3.262 -17.508 1.00 98.12 113 ALA A C 1
ATOM 903 O O . ALA A 1 113 ? 4.680 -3.569 -18.575 1.00 98.12 113 ALA A O 1
ATOM 904 N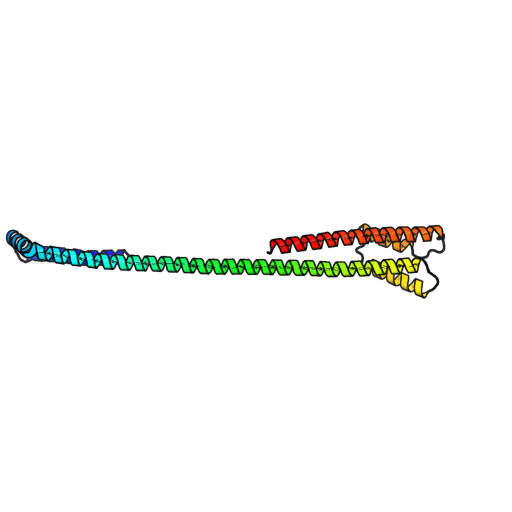 N . TRP A 1 114 ? 4.445 -2.122 -16.880 1.00 98.12 114 TRP A N 1
ATOM 905 C CA . TRP A 1 114 ? 5.396 -1.147 -17.403 1.00 98.12 114 TRP A CA 1
ATOM 906 C C . TRP A 1 114 ? 6.825 -1.710 -17.528 1.00 98.12 114 TRP A C 1
ATOM 908 O O . TRP A 1 114 ? 7.465 -1.486 -18.557 1.00 98.12 114 TRP A O 1
ATOM 918 N N . ILE A 1 115 ? 7.318 -2.487 -16.551 1.00 98.00 115 ILE A N 1
ATOM 919 C CA . ILE A 1 115 ? 8.626 -3.170 -16.632 1.00 98.00 115 ILE A CA 1
ATOM 920 C C . ILE A 1 115 ? 8.645 -4.155 -17.806 1.00 98.00 115 ILE A C 1
ATOM 922 O O . ILE A 1 115 ? 9.603 -4.170 -18.577 1.00 98.00 115 ILE A O 1
ATOM 926 N N . ASP A 1 116 ? 7.606 -4.982 -17.944 1.00 98.31 116 ASP A N 1
ATOM 927 C CA . ASP A 1 116 ? 7.525 -5.988 -19.005 1.00 98.31 116 ASP A CA 1
ATOM 928 C C . ASP A 1 116 ? 7.476 -5.343 -20.396 1.00 98.31 116 ASP A C 1
ATOM 930 O O . ASP A 1 116 ? 8.178 -5.788 -21.307 1.00 98.31 116 ASP A O 1
ATOM 934 N N . GLU A 1 117 ? 6.697 -4.273 -20.562 1.00 98.31 117 GLU A N 1
ATOM 935 C CA . GLU A 1 117 ? 6.653 -3.522 -21.814 1.00 98.31 117 GLU A CA 1
ATOM 936 C C . GLU A 1 117 ? 7.993 -2.847 -22.121 1.00 98.31 117 GLU A C 1
ATOM 938 O O . GLU A 1 117 ? 8.494 -2.991 -23.234 1.00 98.31 117 GLU A O 1
ATOM 943 N N . THR A 1 118 ? 8.605 -2.176 -21.140 1.00 98.19 118 THR A N 1
ATOM 944 C CA . THR A 1 118 ? 9.910 -1.514 -21.310 1.00 98.19 118 THR A CA 1
ATOM 945 C C . THR A 1 118 ? 10.992 -2.529 -21.677 1.00 98.19 118 THR A C 1
ATOM 947 O O . THR A 1 118 ? 11.781 -2.289 -22.586 1.00 98.19 118 THR A O 1
ATOM 950 N N . ARG A 1 119 ? 11.001 -3.708 -21.037 1.00 98.50 119 ARG A N 1
ATOM 951 C CA . ARG A 1 119 ? 11.910 -4.809 -21.390 1.00 98.50 119 ARG A CA 1
ATOM 952 C C . ARG A 1 119 ? 11.744 -5.226 -22.847 1.00 98.50 119 ARG A C 1
ATOM 954 O O . ARG A 1 119 ? 12.741 -5.402 -23.541 1.00 98.50 119 ARG A O 1
ATOM 961 N N . ASN A 1 120 ? 10.506 -5.419 -23.294 1.00 98.50 120 ASN A N 1
ATOM 962 C CA . ASN A 1 120 ? 10.234 -5.852 -24.661 1.00 98.50 120 ASN A CA 1
ATOM 963 C C . ASN A 1 120 ? 10.636 -4.769 -25.679 1.00 98.50 120 ASN A C 1
ATOM 965 O O . ASN A 1 120 ? 11.205 -5.100 -26.712 1.00 98.50 120 ASN A O 1
ATOM 969 N N . GLU A 1 121 ? 10.397 -3.493 -25.370 1.00 98.44 121 GLU A N 1
ATOM 970 C CA . GLU A 1 121 ? 10.776 -2.357 -26.222 1.00 98.44 121 GLU A CA 1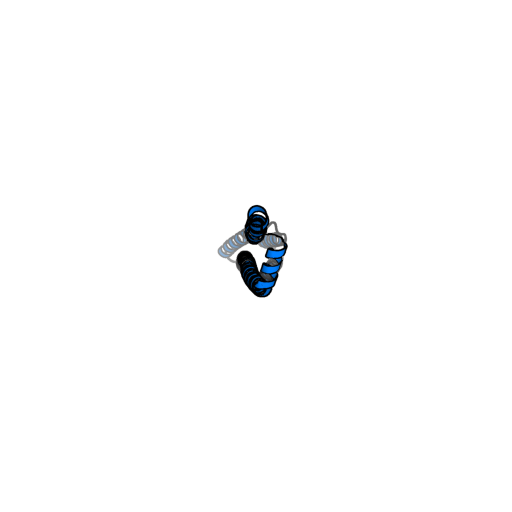
ATOM 971 C C . GLU A 1 121 ? 12.292 -2.196 -26.337 1.00 98.44 121 GLU A C 1
ATOM 973 O O . GLU A 1 121 ? 12.800 -2.035 -27.444 1.00 98.44 121 GLU A O 1
ATOM 978 N N . VAL A 1 122 ? 13.021 -2.297 -25.220 1.00 98.25 122 VAL A N 1
ATOM 979 C CA . VAL A 1 122 ? 14.492 -2.275 -25.214 1.00 98.25 122 VAL A CA 1
ATOM 980 C C . VAL A 1 122 ? 15.045 -3.466 -25.999 1.00 98.25 122 VAL A C 1
ATOM 982 O O . VAL A 1 122 ? 15.946 -3.295 -26.813 1.00 98.25 122 VAL A O 1
ATOM 985 N N . ALA A 1 123 ? 14.485 -4.665 -25.819 1.00 98.38 123 ALA A N 1
ATOM 986 C CA . ALA A 1 123 ? 14.913 -5.845 -26.568 1.00 98.38 123 ALA A CA 1
ATOM 987 C C . ALA A 1 123 ? 14.668 -5.701 -28.082 1.00 98.38 123 ALA A C 1
ATOM 989 O O . ALA A 1 123 ? 15.554 -6.017 -28.875 1.00 98.38 123 ALA A O 1
ATOM 990 N N . GLU A 1 124 ? 13.497 -5.194 -28.485 1.00 98.12 124 GLU A N 1
ATOM 991 C CA . GLU A 1 124 ? 13.177 -4.918 -29.892 1.00 98.12 124 GLU A CA 1
ATOM 992 C C . GLU A 1 124 ? 14.125 -3.856 -30.470 1.00 98.12 124 GLU A C 1
ATOM 994 O O . GLU A 1 124 ? 14.662 -4.033 -31.563 1.00 98.12 124 GLU A O 1
ATOM 999 N N . PHE A 1 125 ? 14.386 -2.783 -29.719 1.00 97.81 125 PHE A N 1
ATOM 1000 C CA . PHE A 1 125 ? 15.315 -1.730 -30.122 1.00 97.81 125 PHE A CA 1
ATOM 1001 C C . PHE A 1 125 ? 16.728 -2.277 -30.361 1.00 97.81 125 PHE A C 1
ATOM 1003 O O . PHE A 1 125 ? 17.309 -2.029 -31.416 1.00 97.81 125 PHE A O 1
ATOM 1010 N N . LEU A 1 126 ? 17.261 -3.066 -29.423 1.00 97.31 126 LEU A N 1
ATOM 1011 C CA . LEU A 1 126 ? 18.591 -3.673 -29.532 1.00 97.31 126 LEU A CA 1
ATOM 1012 C C . LEU A 1 126 ? 18.677 -4.666 -30.700 1.00 97.31 126 LEU A C 1
ATOM 1014 O O . LEU A 1 126 ? 19.672 -4.695 -31.423 1.00 97.31 126 LEU A O 1
ATOM 1018 N N . GLN A 1 127 ? 17.619 -5.445 -30.944 1.00 97.06 127 GLN A N 1
ATOM 1019 C CA . GLN A 1 127 ? 17.559 -6.350 -32.093 1.00 97.06 127 GLN A CA 1
ATOM 1020 C C . GLN A 1 127 ? 17.617 -5.586 -33.424 1.00 97.06 127 GLN A C 1
ATOM 1022 O O . GLN A 1 127 ? 18.330 -6.004 -34.343 1.00 97.06 127 GLN A O 1
ATOM 1027 N N . LEU A 1 128 ? 16.875 -4.478 -33.526 1.00 96.06 128 LEU A N 1
ATOM 1028 C CA . LEU A 1 128 ? 16.900 -3.595 -34.692 1.00 96.06 128 LEU A CA 1
ATOM 1029 C C . LEU A 1 128 ? 18.253 -2.904 -34.841 1.00 96.06 128 LEU A C 1
ATOM 1031 O O . LEU A 1 128 ? 18.719 -2.746 -35.965 1.00 96.06 128 LEU A O 1
ATOM 1035 N N . ALA A 1 129 ? 18.903 -2.541 -33.733 1.00 95.00 129 ALA A N 1
ATOM 1036 C CA . ALA A 1 129 ? 20.242 -1.964 -33.743 1.00 95.00 129 ALA A CA 1
ATOM 1037 C C . ALA A 1 129 ? 21.291 -2.911 -34.344 1.00 95.00 129 ALA A C 1
ATOM 1039 O O . ALA A 1 129 ? 22.213 -2.450 -35.015 1.00 95.00 129 ALA A O 1
ATOM 1040 N N . PHE A 1 130 ? 21.109 -4.221 -34.171 1.00 93.88 130 PHE A N 1
ATOM 1041 C CA . PHE A 1 130 ? 21.996 -5.241 -34.728 1.00 93.88 130 PHE A CA 1
ATOM 1042 C C . PHE A 1 130 ? 21.785 -5.486 -36.238 1.00 93.88 130 PHE A C 1
ATOM 1044 O O . PHE A 1 130 ? 22.733 -5.829 -36.933 1.00 93.88 130 PHE A O 1
ATOM 1051 N N . HIS A 1 131 ? 20.568 -5.301 -36.772 1.00 90.12 131 HIS A N 1
ATOM 1052 C CA . HIS A 1 131 ? 20.203 -5.683 -38.153 1.00 90.12 131 HIS A CA 1
ATOM 1053 C C . HIS A 1 131 ? 19.643 -4.508 -38.977 1.00 90.12 131 HIS A C 1
ATOM 1055 O O . HIS A 1 131 ? 18.570 -4.611 -39.579 1.00 90.12 131 HIS A O 1
ATOM 1061 N N . ARG A 1 132 ? 20.324 -3.358 -38.975 1.00 79.44 132 ARG A N 1
ATOM 1062 C CA . ARG A 1 132 ? 19.859 -2.142 -39.667 1.00 79.44 132 ARG A CA 1
ATOM 1063 C C . ARG A 1 132 ? 20.061 -2.229 -41.174 1.00 79.44 132 ARG A C 1
ATOM 1065 O O . ARG A 1 132 ? 21.033 -1.710 -41.711 1.00 79.44 132 ARG A O 1
ATOM 1072 N N . GLU A 1 133 ? 19.119 -2.847 -41.866 1.00 87.25 133 GLU A N 1
ATOM 1073 C CA . GLU A 1 133 ? 19.212 -3.034 -43.317 1.00 87.25 133 GLU A CA 1
ATOM 1074 C C . GLU A 1 133 ? 18.269 -2.102 -44.087 1.00 87.25 133 GLU A C 1
ATOM 1076 O O . GLU A 1 133 ? 18.515 -1.773 -45.246 1.00 87.25 133 GLU A O 1
ATOM 1081 N N . THR A 1 134 ? 17.180 -1.655 -43.453 1.00 93.50 134 THR A N 1
ATOM 1082 C CA . THR A 1 134 ? 16.082 -0.960 -44.138 1.00 93.50 134 THR A CA 1
ATOM 1083 C C . THR A 1 134 ? 15.702 0.367 -43.483 1.00 93.50 134 THR A C 1
ATOM 1085 O O . THR A 1 134 ? 15.773 0.543 -42.265 1.00 93.50 134 THR A O 1
ATOM 1088 N N . THR A 1 135 ? 15.204 1.308 -44.293 1.00 93.00 135 THR A N 1
ATOM 1089 C CA . THR A 1 135 ? 14.663 2.593 -43.814 1.00 93.00 135 THR A CA 1
ATOM 1090 C C . THR A 1 135 ? 13.501 2.407 -42.831 1.00 93.00 135 THR A C 1
ATOM 1092 O O . THR A 1 135 ? 13.348 3.197 -41.902 1.00 93.00 135 THR A O 1
ATOM 1095 N N . GLU A 1 136 ? 12.698 1.351 -42.998 1.00 95.00 136 GLU A N 1
ATOM 1096 C CA . GLU A 1 136 ? 11.593 1.025 -42.092 1.00 95.00 136 GLU A CA 1
ATOM 1097 C C . GLU A 1 136 ? 12.097 0.622 -40.700 1.00 95.00 136 GLU A C 1
ATOM 1099 O O . GLU A 1 136 ? 11.591 1.127 -39.698 1.00 95.00 136 GLU A O 1
ATOM 1104 N N . GLN A 1 137 ? 13.137 -0.215 -40.623 1.00 93.69 137 GLN A N 1
ATOM 1105 C CA . GLN A 1 137 ? 13.766 -0.585 -39.351 1.00 93.69 137 GLN A CA 1
ATOM 1106 C C . GLN A 1 137 ? 14.359 0.636 -38.640 1.00 93.69 137 GLN A C 1
ATOM 1108 O O . GLN A 1 137 ? 14.178 0.782 -37.434 1.00 93.69 137 GLN A O 1
ATOM 1113 N N . ILE A 1 138 ? 14.998 1.547 -39.381 1.00 92.81 138 ILE A N 1
ATOM 1114 C CA . ILE A 1 138 ? 15.530 2.802 -38.827 1.00 92.81 138 ILE A CA 1
ATOM 1115 C C . ILE A 1 138 ? 14.393 3.666 -38.261 1.00 92.81 138 ILE A C 1
ATOM 1117 O O . ILE A 1 138 ? 14.473 4.132 -37.124 1.00 92.81 138 ILE A O 1
ATOM 1121 N N . ALA A 1 139 ? 13.299 3.844 -39.008 1.00 95.06 139 ALA A N 1
ATOM 1122 C CA . ALA A 1 139 ? 12.138 4.598 -38.537 1.00 95.06 139 ALA A CA 1
ATOM 1123 C C . ALA A 1 139 ? 11.497 3.960 -37.291 1.00 95.06 139 ALA A C 1
ATOM 1125 O O . ALA A 1 139 ? 11.139 4.662 -36.341 1.00 95.06 139 ALA A O 1
ATOM 1126 N N . ARG A 1 140 ? 11.390 2.625 -37.262 1.00 96.44 140 ARG A N 1
ATOM 1127 C CA . ARG A 1 140 ? 10.892 1.869 -36.106 1.00 96.44 140 ARG A CA 1
ATOM 1128 C C . ARG A 1 140 ? 11.791 2.046 -34.886 1.00 96.44 140 ARG A C 1
ATOM 1130 O O . ARG A 1 140 ? 11.284 2.232 -33.783 1.00 96.44 140 ARG A O 1
ATOM 1137 N N . MET A 1 141 ? 13.101 2.035 -35.086 1.00 96.12 141 MET A N 1
ATOM 1138 C CA . MET A 1 141 ? 14.080 2.249 -34.032 1.00 96.12 141 MET A CA 1
ATOM 1139 C C . MET A 1 141 ? 13.962 3.658 -33.434 1.00 96.12 141 MET A C 1
ATOM 1141 O O . MET A 1 141 ? 13.859 3.782 -32.218 1.00 96.12 141 MET A O 1
ATOM 1145 N N . PHE A 1 142 ? 13.841 4.708 -34.257 1.00 95.75 142 PHE A N 1
ATOM 1146 C CA . PHE A 1 142 ? 13.563 6.068 -33.764 1.00 95.75 142 PHE A CA 1
ATOM 1147 C C . PHE A 1 142 ? 12.248 6.157 -32.982 1.00 95.75 142 PHE A C 1
ATOM 1149 O O . PHE A 1 142 ? 12.174 6.845 -31.964 1.00 95.75 142 PHE A O 1
ATOM 1156 N N . TYR A 1 143 ? 11.200 5.465 -33.438 1.00 97.44 143 TYR A N 1
ATOM 1157 C CA . TYR A 1 143 ? 9.938 5.398 -32.703 1.00 97.44 143 TYR A CA 1
ATOM 1158 C C . TYR A 1 143 ? 10.119 4.757 -31.319 1.00 97.44 143 TYR A C 1
ATOM 1160 O O . TYR A 1 143 ? 9.627 5.301 -30.329 1.00 97.44 143 TYR A O 1
ATOM 1168 N N . LEU A 1 144 ? 10.833 3.630 -31.241 1.00 97.62 144 LEU A N 1
ATOM 1169 C CA . LEU A 1 144 ? 11.109 2.933 -29.984 1.00 97.62 144 LEU A CA 1
ATOM 1170 C C . LEU A 1 144 ? 11.982 3.771 -29.042 1.00 97.62 144 LEU A C 1
ATOM 1172 O O . LEU A 1 144 ? 11.616 3.897 -27.879 1.00 97.62 144 LEU A O 1
ATOM 1176 N N . ASP A 1 145 ? 13.045 4.415 -29.536 1.00 97.19 145 ASP A N 1
ATOM 1177 C CA . ASP A 1 145 ? 13.888 5.333 -28.748 1.00 97.19 145 ASP A CA 1
ATOM 1178 C C . ASP A 1 145 ? 13.045 6.407 -28.050 1.00 97.19 145 ASP A C 1
ATOM 1180 O O . ASP A 1 145 ? 13.078 6.564 -26.828 1.00 97.19 145 ASP A O 1
ATOM 1184 N N . ARG A 1 146 ? 12.207 7.111 -28.820 1.00 98.00 146 ARG A N 1
ATOM 1185 C CA . ARG A 1 146 ? 11.340 8.163 -28.275 1.00 98.00 146 ARG A CA 1
ATOM 1186 C C . ARG A 1 146 ? 10.309 7.610 -27.304 1.00 98.00 146 ARG A C 1
ATOM 1188 O O . ARG A 1 146 ? 10.033 8.246 -26.289 1.00 98.00 146 ARG A O 1
ATOM 1195 N N . LYS A 1 147 ? 9.738 6.441 -27.598 1.00 98.12 147 LYS A N 1
ATOM 1196 C CA . LYS A 1 147 ? 8.759 5.794 -26.721 1.00 98.12 147 LYS A CA 1
ATOM 1197 C C . LYS A 1 147 ? 9.380 5.396 -25.381 1.00 98.12 147 LYS A C 1
ATOM 1199 O O . LYS A 1 147 ? 8.757 5.640 -24.350 1.00 98.12 147 LYS A O 1
ATOM 1204 N N . ILE A 1 148 ? 10.591 4.841 -25.399 1.00 98.00 148 ILE A N 1
ATOM 1205 C CA . ILE A 1 148 ? 11.351 4.477 -24.200 1.00 98.00 148 ILE A CA 1
ATOM 1206 C C . ILE A 1 148 ? 11.670 5.743 -23.396 1.00 98.00 148 ILE A C 1
ATOM 1208 O O . ILE A 1 148 ? 11.279 5.826 -22.236 1.00 98.00 148 ILE A O 1
ATOM 1212 N N . LYS A 1 149 ? 12.256 6.777 -24.016 1.00 97.38 149 LYS A N 1
ATOM 1213 C CA . LYS A 1 149 ? 12.572 8.059 -23.351 1.00 97.38 149 LYS A CA 1
ATOM 1214 C C . LYS A 1 149 ? 11.364 8.694 -22.659 1.00 97.38 149 LYS A C 1
ATOM 1216 O O . LYS A 1 149 ? 11.457 9.100 -21.511 1.00 97.38 149 LYS A O 1
ATOM 1221 N N . LEU A 1 150 ? 10.195 8.703 -23.305 1.00 98.00 150 LEU A N 1
ATOM 1222 C CA . LEU A 1 150 ? 8.961 9.245 -22.713 1.00 98.00 150 LEU A CA 1
ATOM 1223 C C . LEU A 1 150 ? 8.446 8.458 -21.495 1.00 98.00 150 LEU A C 1
ATOM 1225 O O . LEU A 1 150 ? 7.648 8.988 -20.722 1.00 98.00 150 LEU A O 1
ATOM 1229 N N . ARG A 1 151 ? 8.834 7.188 -21.353 1.00 97.12 151 ARG A N 1
ATOM 1230 C CA . ARG A 1 151 ? 8.432 6.313 -20.240 1.00 97.12 151 ARG A CA 1
ATOM 1231 C C . ARG A 1 151 ? 9.406 6.352 -19.074 1.00 97.12 151 ARG A C 1
ATOM 1233 O O . ARG A 1 151 ? 9.015 6.000 -17.962 1.00 97.12 151 ARG A O 1
ATOM 1240 N N . LEU A 1 152 ? 10.657 6.701 -19.342 1.00 97.50 152 LEU A N 1
ATOM 1241 C CA . LEU A 1 152 ? 11.718 6.734 -18.354 1.00 97.50 152 LEU A CA 1
ATOM 1242 C C . LEU A 1 152 ? 11.756 8.092 -17.650 1.00 97.50 152 LEU A C 1
ATOM 1244 O O . LEU A 1 152 ? 11.471 9.135 -18.230 1.00 97.50 152 LEU A O 1
ATOM 1248 N N . ASN A 1 153 ? 12.120 8.071 -16.372 1.00 97.31 153 ASN A N 1
ATOM 1249 C CA . ASN A 1 153 ? 12.388 9.283 -15.611 1.00 97.31 153 ASN A CA 1
ATOM 1250 C C . ASN A 1 153 ? 13.882 9.612 -15.705 1.00 97.31 153 ASN A C 1
ATOM 1252 O O . ASN A 1 153 ? 14.668 9.086 -14.925 1.00 97.31 153 ASN A O 1
ATOM 1256 N N . GLU A 1 154 ? 14.274 10.483 -16.637 1.00 96.25 154 GLU A N 1
ATOM 1257 C CA . GLU A 1 154 ? 15.683 10.850 -16.893 1.00 96.25 154 GLU A CA 1
ATOM 1258 C C . GLU A 1 154 ? 16.398 11.488 -15.684 1.00 96.25 154 GLU A C 1
ATOM 1260 O O . GLU A 1 154 ? 17.620 11.572 -15.659 1.00 96.25 154 GLU A O 1
ATOM 1265 N N . GLN A 1 155 ? 15.665 11.905 -14.645 1.00 97.81 155 GLN A N 1
ATOM 1266 C CA . GLN A 1 155 ? 16.272 12.372 -13.392 1.00 97.81 155 GLN A CA 1
ATOM 1267 C C . GLN A 1 155 ? 16.904 11.232 -12.578 1.00 97.81 155 GLN A C 1
ATOM 1269 O O . GLN A 1 155 ? 17.678 11.485 -11.654 1.00 97.81 155 GLN A O 1
ATOM 1274 N N . GLU A 1 156 ? 16.553 9.981 -12.877 1.00 97.69 156 GLU A N 1
ATOM 1275 C CA . GLU A 1 156 ? 17.135 8.812 -12.235 1.00 97.69 156 GLU A CA 1
ATOM 1276 C C . GLU A 1 156 ? 18.412 8.384 -12.956 1.00 97.69 156 GLU A C 1
ATOM 1278 O O . GLU A 1 156 ? 18.409 8.147 -14.159 1.00 97.69 156 GLU A O 1
ATOM 1283 N N . GLU A 1 157 ? 19.492 8.207 -12.194 1.00 98.25 157 GLU A N 1
ATOM 1284 C CA . GLU A 1 157 ? 20.827 7.881 -12.713 1.00 98.25 157 GLU A CA 1
ATOM 1285 C C . GLU A 1 157 ? 20.822 6.695 -13.692 1.00 98.25 157 GLU A C 1
ATOM 1287 O O . GLU A 1 157 ? 21.312 6.814 -14.809 1.00 98.25 157 GLU A O 1
ATOM 1292 N N . LEU A 1 158 ? 20.194 5.573 -13.317 1.00 98.12 158 LEU A N 1
ATOM 1293 C CA . LEU A 1 158 ? 20.136 4.373 -14.163 1.00 98.12 158 LEU A CA 1
ATOM 1294 C C . LEU A 1 158 ? 19.257 4.548 -15.408 1.00 98.12 158 LEU A C 1
ATOM 1296 O O . LEU A 1 158 ? 19.440 3.836 -16.392 1.00 98.12 158 LEU A O 1
ATOM 1300 N N . ALA A 1 159 ? 18.265 5.438 -15.346 1.00 98.31 159 ALA A N 1
ATOM 1301 C CA . ALA A 1 159 ? 17.419 5.739 -16.492 1.00 98.31 159 ALA A CA 1
ATOM 1302 C C . ALA A 1 159 ? 18.168 6.632 -17.486 1.00 98.31 159 ALA A C 1
ATOM 1304 O O . ALA A 1 159 ? 18.122 6.352 -18.679 1.00 98.31 159 ALA A O 1
ATOM 1305 N N . SER A 1 160 ? 18.894 7.645 -16.995 1.00 98.25 160 SER A N 1
ATOM 1306 C CA . SER A 1 160 ? 19.789 8.470 -17.816 1.00 98.25 160 SER A CA 1
ATOM 1307 C C . SER A 1 160 ? 20.862 7.613 -18.482 1.00 98.25 160 SER A C 1
ATOM 1309 O O . SER A 1 160 ? 21.005 7.673 -19.692 1.00 98.25 160 SER A O 1
ATOM 1311 N N . GLU A 1 161 ? 21.532 6.737 -17.724 1.00 98.44 161 GLU A N 1
ATOM 1312 C CA . GLU A 1 161 ? 22.552 5.812 -18.246 1.00 98.44 161 GLU A CA 1
ATOM 1313 C C . GLU A 1 161 ? 22.006 4.939 -19.389 1.00 98.44 161 GLU A C 1
ATOM 1315 O O . GLU A 1 161 ? 22.665 4.763 -20.410 1.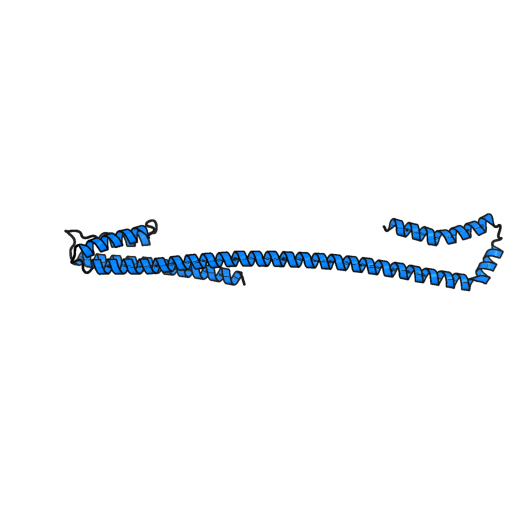00 98.44 161 GLU A O 1
ATOM 1320 N N . LEU A 1 162 ? 20.778 4.423 -19.251 1.00 98.38 162 LEU A N 1
ATOM 1321 C CA . LEU A 1 162 ? 20.115 3.679 -20.322 1.00 98.38 162 LEU A CA 1
ATOM 1322 C C . LEU A 1 162 ? 19.793 4.572 -21.528 1.00 98.38 162 LEU A C 1
ATOM 1324 O O . LEU A 1 162 ? 20.002 4.162 -22.665 1.00 98.38 162 LEU A O 1
ATOM 1328 N N . VAL A 1 163 ? 19.262 5.771 -21.298 1.00 98.12 163 VAL A N 1
ATOM 1329 C CA . VAL A 1 163 ? 18.907 6.718 -22.362 1.00 98.12 163 VAL A CA 1
ATOM 1330 C C . VAL A 1 163 ? 20.134 7.149 -23.166 1.00 98.12 163 VAL A C 1
ATOM 1332 O O . VAL A 1 163 ? 20.054 7.193 -24.396 1.00 98.12 163 VAL A O 1
ATOM 1335 N N . ASP A 1 164 ? 21.245 7.416 -22.488 1.00 97.94 164 ASP A N 1
ATOM 1336 C CA . ASP A 1 164 ? 22.516 7.795 -23.099 1.00 97.94 164 ASP A CA 1
ATOM 1337 C C . ASP A 1 164 ? 23.066 6.631 -23.936 1.00 97.94 164 ASP A C 1
ATOM 1339 O O . ASP A 1 164 ? 23.298 6.798 -25.132 1.00 97.94 164 ASP A O 1
ATOM 1343 N N . ALA A 1 165 ? 23.112 5.416 -23.375 1.00 98.06 165 ALA A N 1
ATOM 1344 C CA . ALA A 1 165 ? 23.586 4.231 -24.094 1.00 98.06 165 ALA A CA 1
ATOM 1345 C C . ALA A 1 165 ? 22.714 3.864 -25.315 1.00 98.06 165 ALA A C 1
ATOM 1347 O O . ALA A 1 165 ? 23.214 3.400 -26.338 1.00 98.06 165 ALA A O 1
ATOM 1348 N N . LEU A 1 166 ? 21.394 4.085 -25.251 1.00 97.25 166 LEU A N 1
ATOM 1349 C CA . LEU A 1 166 ? 20.513 3.948 -26.422 1.00 97.25 166 LEU A CA 1
ATOM 1350 C C . LEU A 1 166 ? 20.746 5.067 -27.449 1.00 97.25 166 LEU A C 1
ATOM 1352 O O . LEU A 1 166 ? 20.565 4.849 -28.648 1.00 97.25 166 LEU A O 1
ATOM 1356 N N . GLY A 1 167 ? 21.136 6.257 -26.989 1.00 96.25 167 GLY A N 1
ATOM 1357 C CA . GLY A 1 167 ? 21.514 7.392 -27.824 1.00 96.25 167 GLY A CA 1
ATOM 1358 C C . GLY A 1 167 ? 22.769 7.120 -28.650 1.00 96.25 167 GLY A C 1
ATOM 1359 O O . GLY A 1 167 ? 22.755 7.417 -29.845 1.00 96.25 167 GLY A O 1
ATOM 1360 N N . ASP A 1 168 ? 23.775 6.478 -28.053 1.00 96.06 168 ASP A N 1
ATOM 1361 C CA . ASP A 1 168 ? 25.043 6.084 -28.696 1.00 96.06 168 ASP A CA 1
ATOM 1362 C C . ASP A 1 168 ? 24.862 5.045 -29.808 1.00 96.06 168 ASP A C 1
ATOM 1364 O O . ASP A 1 168 ? 25.715 4.875 -30.677 1.00 96.06 168 ASP A O 1
ATOM 1368 N N . LEU A 1 169 ? 23.714 4.366 -29.817 1.00 95.44 169 LEU A N 1
ATOM 1369 C CA . LEU A 1 169 ? 23.322 3.502 -30.916 1.00 95.44 169 LEU A CA 1
ATOM 1370 C C . LEU A 1 169 ? 22.771 4.289 -32.105 1.00 95.44 169 LEU A C 1
ATOM 1372 O O . LEU A 1 169 ? 22.533 3.684 -33.140 1.00 95.44 169 LEU A O 1
ATOM 1376 N N . THR A 1 170 ? 22.517 5.592 -32.035 1.00 89.38 170 THR A N 1
ATOM 1377 C CA . THR A 1 170 ? 22.029 6.345 -33.205 1.00 89.38 170 THR A CA 1
ATOM 1378 C C . THR A 1 170 ? 23.092 6.317 -34.310 1.00 89.38 170 THR A C 1
ATOM 1380 O O . THR A 1 170 ? 24.246 6.594 -34.017 1.00 89.38 170 THR A O 1
ATOM 1383 N N . PRO A 1 171 ? 22.746 5.965 -35.564 1.00 80.00 171 PRO A N 1
ATOM 1384 C CA . PRO A 1 171 ? 23.742 5.802 -36.618 1.00 80.00 171 PRO A CA 1
ATOM 1385 C C . PRO A 1 171 ? 24.519 7.100 -36.863 1.00 80.00 171 PRO A C 1
ATOM 1387 O O . PRO A 1 171 ? 23.920 8.121 -37.205 1.00 80.00 171 PRO A O 1
ATOM 1390 N N . ASP A 1 172 ? 25.838 7.010 -36.718 1.00 88.38 172 ASP A N 1
ATOM 1391 C CA . ASP A 1 172 ? 26.816 8.028 -37.089 1.00 88.38 172 ASP A CA 1
ATOM 1392 C C . ASP A 1 172 ? 27.649 7.506 -38.274 1.00 88.38 172 ASP A C 1
ATOM 1394 O O . ASP A 1 172 ? 28.021 6.332 -38.308 1.00 88.38 172 ASP A O 1
ATOM 1398 N N . GLU A 1 173 ? 27.909 8.354 -39.275 1.00 87.38 173 GLU A N 1
ATOM 1399 C CA . GLU A 1 173 ? 28.651 7.973 -40.489 1.00 87.38 173 GLU A CA 1
ATOM 1400 C C . GLU A 1 173 ? 30.119 7.623 -40.190 1.00 87.38 173 GLU A C 1
ATOM 1402 O O . GLU A 1 173 ? 30.765 6.948 -40.993 1.00 87.38 173 GLU A O 1
ATOM 1407 N N . GLU A 1 174 ? 30.640 8.061 -39.041 1.00 92.12 174 GLU A N 1
ATOM 1408 C CA . GLU A 1 174 ? 32.034 7.857 -38.636 1.00 92.12 174 GLU A CA 1
ATOM 1409 C C . GLU A 1 174 ? 32.255 6.617 -37.749 1.00 92.12 174 GLU A C 1
ATOM 1411 O O . GLU A 1 174 ? 33.404 6.246 -37.509 1.00 92.12 174 GLU A O 1
ATOM 1416 N N . GLN A 1 175 ? 31.190 5.952 -37.285 1.00 91.81 175 GLN A N 1
ATOM 1417 C CA . GLN A 1 175 ? 31.300 4.862 -36.312 1.00 91.81 175 GLN A CA 1
ATOM 1418 C C . GLN A 1 175 ? 31.814 3.567 -36.956 1.00 91.81 175 GLN A C 1
ATOM 1420 O O . GLN A 1 175 ? 31.294 3.083 -37.966 1.00 91.81 175 GLN A O 1
ATOM 1425 N N . THR A 1 176 ? 32.838 2.973 -36.351 1.00 94.88 176 THR A N 1
ATOM 1426 C CA . THR A 1 176 ? 33.376 1.675 -36.773 1.00 94.88 176 THR A CA 1
ATOM 1427 C C . THR A 1 176 ? 32.461 0.519 -36.349 1.00 94.88 176 THR A C 1
ATOM 1429 O O . THR A 1 176 ? 31.677 0.627 -35.407 1.00 94.88 176 THR A O 1
ATOM 1432 N N . GLU A 1 177 ? 32.570 -0.629 -37.026 1.00 92.81 177 GLU A N 1
ATOM 1433 C CA . GLU A 1 177 ? 31.796 -1.837 -36.685 1.00 92.81 177 GLU A CA 1
ATOM 1434 C C . GLU A 1 177 ? 32.072 -2.324 -35.249 1.00 92.81 177 GLU A C 1
ATOM 1436 O O . GLU A 1 177 ? 31.155 -2.772 -34.553 1.00 92.81 177 GLU A O 1
ATOM 1441 N N . ASP A 1 178 ? 33.316 -2.175 -34.782 1.00 94.94 178 ASP A N 1
ATOM 1442 C CA . ASP A 1 178 ? 33.723 -2.514 -33.416 1.00 94.94 178 ASP A CA 1
ATOM 1443 C C . ASP A 1 178 ? 33.090 -1.564 -32.385 1.00 94.94 178 ASP A C 1
ATOM 1445 O O . ASP A 1 178 ? 32.571 -2.020 -31.365 1.00 94.94 178 ASP A O 1
ATOM 1449 N N . GLU A 1 179 ? 33.069 -0.254 -32.658 1.00 95.31 179 GLU A N 1
ATOM 1450 C CA . GLU A 1 179 ? 32.416 0.743 -31.794 1.00 95.31 179 GLU A CA 1
ATOM 1451 C C . GLU A 1 179 ? 30.903 0.526 -31.723 1.00 95.31 179 GLU A C 1
ATOM 1453 O O . GLU A 1 179 ? 30.328 0.578 -30.636 1.00 95.31 179 GLU A O 1
ATOM 1458 N N . HIS A 1 180 ? 30.257 0.225 -32.853 1.00 94.75 180 HIS A N 1
ATOM 1459 C CA . HIS A 1 180 ? 28.826 -0.090 -32.882 1.00 94.75 180 HIS A CA 1
ATOM 1460 C C . HIS A 1 180 ? 28.516 -1.367 -32.092 1.00 94.75 180 HIS A C 1
ATOM 1462 O O . HIS A 1 180 ? 27.568 -1.414 -31.306 1.00 94.75 180 HIS A O 1
ATOM 1468 N N . SER A 1 181 ? 29.348 -2.401 -32.244 1.00 95.12 181 SER A N 1
ATOM 1469 C CA . SER A 1 181 ? 29.216 -3.647 -31.481 1.00 95.12 181 SER A CA 1
ATOM 1470 C C . SER A 1 181 ? 29.367 -3.411 -29.977 1.00 95.12 181 SER A C 1
ATOM 1472 O O . SER A 1 181 ? 28.585 -3.953 -29.193 1.00 95.12 181 SER A O 1
ATOM 1474 N N . GLN A 1 182 ? 30.325 -2.574 -29.571 1.00 96.44 182 GLN A N 1
ATOM 1475 C CA . GLN A 1 182 ? 30.515 -2.201 -28.172 1.00 96.44 182 GLN A CA 1
ATOM 1476 C C . GLN A 1 182 ? 29.322 -1.398 -27.633 1.00 96.44 182 GLN A C 1
ATOM 1478 O O . GLN A 1 182 ? 28.814 -1.730 -26.564 1.00 96.44 182 GLN A O 1
ATOM 1483 N N . ALA A 1 183 ? 28.797 -0.436 -28.396 1.00 96.69 183 ALA A N 1
ATOM 1484 C CA . ALA A 1 183 ? 27.616 0.334 -28.004 1.00 96.69 183 ALA A CA 1
ATOM 1485 C C . ALA A 1 183 ? 26.382 -0.563 -27.771 1.00 96.69 183 ALA A C 1
ATOM 1487 O O . ALA A 1 183 ? 25.602 -0.332 -26.846 1.00 96.69 183 ALA A O 1
ATOM 1488 N N . ILE A 1 184 ? 26.211 -1.638 -28.557 1.00 96.81 184 ILE A N 1
ATOM 1489 C CA . ILE A 1 184 ? 25.128 -2.617 -28.339 1.00 96.81 184 ILE A CA 1
ATOM 1490 C C . ILE A 1 184 ? 25.312 -3.342 -27.003 1.00 96.81 184 ILE A C 1
ATOM 1492 O O . ILE A 1 184 ? 24.331 -3.563 -26.281 1.00 96.81 184 ILE A O 1
ATOM 1496 N N . VAL A 1 185 ? 26.547 -3.729 -26.672 1.00 97.62 185 VAL A N 1
ATOM 1497 C CA . VAL A 1 185 ? 26.869 -4.371 -25.390 1.00 97.62 185 VAL A CA 1
ATOM 1498 C C . VAL A 1 185 ? 26.568 -3.416 -24.239 1.00 97.62 185 VAL A C 1
ATOM 1500 O O . VAL A 1 185 ? 25.821 -3.792 -23.334 1.00 97.62 185 VAL A O 1
ATOM 1503 N N . ASP A 1 186 ? 27.042 -2.175 -24.317 1.00 97.81 186 ASP A N 1
ATOM 1504 C CA . ASP A 1 186 ? 26.865 -1.166 -23.269 1.00 97.81 186 ASP A CA 1
ATOM 1505 C C . ASP A 1 186 ? 25.376 -0.855 -23.035 1.00 97.81 186 ASP A C 1
ATOM 1507 O O . ASP A 1 186 ? 24.893 -0.893 -21.900 1.00 97.81 186 ASP A O 1
ATOM 1511 N N . ALA A 1 187 ? 24.596 -0.673 -24.106 1.00 97.88 187 ALA A N 1
ATOM 1512 C CA . ALA A 1 187 ? 23.148 -0.480 -24.015 1.00 97.88 187 ALA A CA 1
ATOM 1513 C C . ALA A 1 187 ? 22.421 -1.707 -23.438 1.00 97.88 187 ALA A C 1
ATOM 1515 O O . ALA A 1 187 ? 21.465 -1.576 -22.664 1.00 97.88 187 ALA A O 1
ATOM 1516 N N . THR A 1 188 ? 22.882 -2.918 -23.765 1.00 98.31 188 THR A N 1
ATOM 1517 C CA . THR A 1 188 ? 22.347 -4.162 -23.192 1.00 98.31 188 THR A CA 1
ATOM 1518 C C . THR A 1 188 ? 22.633 -4.249 -21.692 1.00 98.31 188 THR A C 1
ATOM 1520 O O . THR A 1 188 ? 21.764 -4.656 -20.910 1.00 98.31 188 THR A O 1
ATOM 1523 N N . GLU A 1 189 ? 23.836 -3.879 -21.260 1.00 98.44 189 GLU A N 1
ATOM 1524 C CA . GLU A 1 189 ? 24.216 -3.857 -19.848 1.00 98.44 189 GLU A CA 1
ATOM 1525 C C . GLU A 1 189 ? 23.428 -2.803 -19.067 1.00 98.44 189 GLU A C 1
ATOM 1527 O O . GLU A 1 189 ? 22.828 -3.142 -18.039 1.00 98.44 189 GLU A O 1
ATOM 1532 N N . ALA A 1 190 ? 23.338 -1.575 -19.585 1.00 98.31 190 ALA A N 1
ATOM 1533 C CA . ALA A 1 190 ? 22.552 -0.493 -18.998 1.00 98.31 190 ALA A CA 1
ATOM 1534 C C . ALA A 1 190 ? 21.069 -0.884 -18.868 1.00 98.31 190 ALA A C 1
ATOM 1536 O O . ALA A 1 190 ? 20.477 -0.763 -17.790 1.00 98.31 190 ALA A O 1
ATOM 1537 N N . GLY A 1 191 ? 20.485 -1.472 -19.920 1.00 97.94 191 GLY A N 1
ATOM 1538 C CA . GLY A 1 191 ? 19.100 -1.950 -19.913 1.00 97.94 191 GLY A CA 1
ATOM 1539 C C . GLY A 1 191 ? 18.861 -3.022 -18.853 1.00 97.94 191 GLY A C 1
ATOM 1540 O O . GLY A 1 191 ? 17.910 -2.945 -18.071 1.00 97.94 191 GLY A O 1
ATOM 1541 N N . ASN A 1 192 ? 19.763 -3.998 -18.749 1.00 98.25 192 ASN A N 1
ATOM 1542 C CA . ASN A 1 192 ? 19.688 -5.032 -17.718 1.00 98.25 192 ASN A CA 1
ATOM 1543 C C . ASN A 1 192 ? 19.848 -4.467 -16.301 1.00 98.25 192 ASN A C 1
ATOM 1545 O O . ASN A 1 192 ? 19.143 -4.898 -15.382 1.00 98.25 192 ASN A O 1
ATOM 1549 N N . LYS A 1 193 ? 20.775 -3.527 -16.104 1.00 98.44 193 LYS A N 1
ATOM 1550 C CA . LYS A 1 193 ? 21.029 -2.871 -14.816 1.00 98.44 193 LYS A CA 1
ATOM 1551 C C . LYS A 1 193 ? 19.793 -2.103 -14.349 1.00 98.44 193 LYS A C 1
ATOM 1553 O O . LYS A 1 193 ? 19.337 -2.327 -13.224 1.00 98.44 193 LYS A O 1
ATOM 1558 N N . PHE A 1 194 ? 19.210 -1.293 -15.231 1.00 98.19 194 PHE A N 1
ATOM 1559 C CA . PHE A 1 194 ? 17.975 -0.552 -14.987 1.00 98.19 194 PHE A CA 1
ATOM 1560 C C . PHE A 1 194 ? 16.802 -1.486 -14.644 1.00 98.19 194 PHE A C 1
ATOM 1562 O O . PHE A 1 194 ? 16.219 -1.384 -13.562 1.00 98.19 194 PHE A O 1
ATOM 1569 N N . LEU A 1 195 ? 16.511 -2.476 -15.497 1.00 98.25 195 LEU A N 1
ATOM 1570 C CA . LEU A 1 195 ? 15.383 -3.397 -15.295 1.00 98.25 195 LEU A CA 1
ATOM 1571 C C . LEU A 1 195 ? 15.527 -4.238 -14.017 1.00 98.25 195 LEU A C 1
ATOM 1573 O O . LEU A 1 195 ? 14.546 -4.473 -13.310 1.00 98.25 195 LEU A O 1
ATOM 1577 N N . ARG A 1 196 ? 16.747 -4.673 -13.665 1.00 98.50 196 ARG A N 1
ATOM 1578 C CA . ARG A 1 196 ? 17.003 -5.374 -12.392 1.00 98.50 196 ARG A CA 1
ATOM 1579 C C . ARG A 1 196 ? 16.748 -4.481 -11.183 1.00 98.50 196 ARG A C 1
ATOM 1581 O O . ARG A 1 196 ? 16.287 -4.985 -10.155 1.00 98.50 196 ARG A O 1
ATOM 1588 N N . ASN A 1 197 ? 17.071 -3.193 -11.277 1.00 98.31 197 ASN A N 1
ATOM 1589 C CA . ASN A 1 197 ? 16.798 -2.238 -10.213 1.00 98.31 197 ASN A CA 1
ATOM 1590 C C . ASN A 1 197 ? 15.290 -2.031 -10.017 1.00 98.31 197 ASN A C 1
ATOM 1592 O O . ASN A 1 197 ? 14.806 -2.175 -8.895 1.00 98.31 197 ASN A O 1
ATOM 1596 N N . GLU A 1 198 ? 14.543 -1.804 -11.097 1.00 97.88 198 GLU A N 1
ATOM 1597 C CA . GLU A 1 198 ? 13.082 -1.657 -11.037 1.00 97.88 198 GLU A CA 1
ATOM 1598 C C . GLU A 1 198 ? 12.392 -2.925 -10.525 1.00 97.88 198 GLU A C 1
ATOM 1600 O O . GLU A 1 198 ? 11.498 -2.861 -9.682 1.00 97.88 198 GLU A O 1
ATOM 1605 N N . TRP A 1 199 ? 12.875 -4.103 -10.927 1.00 98.06 199 TRP A N 1
ATOM 1606 C CA . TRP A 1 199 ? 12.388 -5.372 -10.387 1.00 98.06 199 TRP A CA 1
ATOM 1607 C C . TRP A 1 199 ? 12.641 -5.515 -8.881 1.00 98.06 199 TRP A C 1
ATOM 1609 O O . TRP A 1 199 ? 11.823 -6.079 -8.151 1.00 98.06 199 TRP A O 1
ATOM 1619 N N . ARG A 1 200 ? 13.780 -5.013 -8.388 1.00 98.38 200 ARG A N 1
ATOM 1620 C CA . ARG A 1 200 ? 14.083 -5.000 -6.951 1.00 98.38 200 ARG A CA 1
ATOM 1621 C C . ARG A 1 200 ? 13.147 -4.050 -6.205 1.00 98.38 200 ARG A C 1
ATOM 1623 O O . ARG A 1 200 ? 12.643 -4.451 -5.162 1.00 98.38 200 ARG A O 1
ATOM 1630 N N . ARG A 1 201 ? 12.897 -2.851 -6.742 1.00 97.50 201 ARG A N 1
ATOM 1631 C CA . ARG A 1 201 ? 11.936 -1.887 -6.179 1.00 97.50 201 ARG A CA 1
ATOM 1632 C C . ARG A 1 201 ? 10.536 -2.494 -6.097 1.00 97.50 201 ARG A C 1
ATOM 1634 O O . ARG A 1 201 ? 9.993 -2.566 -5.006 1.00 97.50 201 ARG A O 1
ATOM 1641 N N . LEU A 1 202 ? 10.039 -3.084 -7.188 1.00 97.50 202 LEU A N 1
ATOM 1642 C CA . LEU A 1 202 ? 8.744 -3.776 -7.212 1.00 97.50 202 LEU A CA 1
ATOM 1643 C C . LEU A 1 202 ? 8.636 -4.866 -6.131 1.00 97.50 202 LEU A C 1
ATOM 1645 O O . LEU A 1 202 ? 7.613 -4.995 -5.467 1.00 97.50 202 LEU A O 1
ATOM 1649 N N . LYS A 1 203 ? 9.692 -5.664 -5.932 1.00 97.81 203 LYS A N 1
ATOM 1650 C CA . LYS A 1 203 ? 9.715 -6.682 -4.869 1.00 97.81 203 LYS A CA 1
ATOM 1651 C C . LYS A 1 203 ? 9.648 -6.082 -3.468 1.00 97.81 203 LYS A C 1
ATOM 1653 O O . LYS A 1 203 ? 9.062 -6.708 -2.587 1.00 97.81 203 LYS A O 1
ATOM 1658 N N . THR A 1 204 ? 10.287 -4.935 -3.254 1.00 97.56 204 THR A N 1
ATOM 1659 C CA . THR A 1 204 ? 10.199 -4.201 -1.990 1.00 97.56 204 THR A CA 1
ATOM 1660 C C . THR A 1 204 ? 8.778 -3.688 -1.782 1.00 97.56 204 THR A C 1
ATOM 1662 O O . THR A 1 204 ? 8.195 -4.017 -0.756 1.00 97.56 204 THR A O 1
ATOM 1665 N N . ASP A 1 205 ? 8.190 -3.026 -2.783 1.00 94.75 205 ASP A N 1
ATOM 1666 C CA . ASP A 1 205 ? 6.823 -2.488 -2.721 1.00 94.75 205 ASP A CA 1
ATOM 1667 C C . ASP A 1 205 ? 5.797 -3.587 -2.386 1.00 94.75 205 ASP A C 1
ATOM 1669 O O . ASP A 1 205 ? 4.974 -3.436 -1.488 1.00 94.75 205 ASP A O 1
ATOM 1673 N N . ILE A 1 206 ? 5.885 -4.745 -3.054 1.00 96.44 206 ILE A N 1
ATOM 1674 C CA . ILE A 1 206 ? 4.993 -5.886 -2.789 1.00 96.44 206 ILE A CA 1
ATOM 1675 C C . ILE A 1 206 ? 5.182 -6.418 -1.365 1.00 96.44 206 ILE A C 1
ATOM 1677 O O . ILE A 1 206 ? 4.208 -6.784 -0.712 1.00 96.44 206 ILE A O 1
ATOM 1681 N N . ARG A 1 207 ? 6.423 -6.491 -0.869 1.00 97.44 207 ARG A N 1
ATOM 1682 C CA . ARG A 1 207 ? 6.682 -6.954 0.500 1.00 97.44 207 ARG A CA 1
ATOM 1683 C C . ARG A 1 207 ? 6.096 -5.987 1.526 1.00 97.44 207 ARG A C 1
ATOM 1685 O O . ARG A 1 207 ? 5.521 -6.448 2.502 1.00 97.44 207 ARG A O 1
ATOM 1692 N N . GLU A 1 208 ? 6.247 -4.684 1.315 1.00 94.69 208 GLU A N 1
ATOM 1693 C CA . GLU A 1 208 ? 5.675 -3.660 2.194 1.00 94.69 208 GLU A CA 1
ATOM 1694 C C . GLU A 1 208 ? 4.143 -3.736 2.212 1.00 94.69 208 GLU A C 1
ATOM 1696 O O . GLU A 1 208 ? 3.554 -3.761 3.291 1.00 94.69 208 GLU A O 1
ATOM 1701 N N . ALA A 1 209 ? 3.510 -3.910 1.048 1.00 93.19 209 ALA A N 1
ATOM 1702 C CA . ALA A 1 209 ? 2.063 -4.095 0.950 1.00 93.19 209 ALA A CA 1
ATOM 1703 C C . ALA A 1 209 ? 1.570 -5.360 1.681 1.00 93.19 209 ALA A C 1
ATOM 1705 O O . ALA A 1 209 ? 0.534 -5.328 2.341 1.00 93.19 209 ALA A O 1
ATOM 1706 N N . LEU A 1 210 ? 2.320 -6.467 1.600 1.00 93.00 210 LEU A N 1
ATOM 1707 C CA . LEU A 1 210 ? 1.989 -7.709 2.311 1.00 93.00 210 LEU A CA 1
ATOM 1708 C C . LEU A 1 210 ? 2.138 -7.572 3.831 1.00 93.00 210 LEU A C 1
ATOM 1710 O O . LEU A 1 210 ? 1.319 -8.109 4.567 1.00 93.00 210 LEU A O 1
ATOM 1714 N N . LEU A 1 211 ? 3.138 -6.828 4.311 1.00 95.00 211 LEU A N 1
ATOM 1715 C CA . LEU A 1 211 ? 3.278 -6.547 5.745 1.00 95.00 211 LEU A CA 1
ATOM 1716 C C . LEU A 1 211 ? 2.093 -5.722 6.271 1.00 95.00 211 LEU A C 1
ATOM 1718 O O . LEU A 1 211 ? 1.598 -5.990 7.360 1.00 95.00 211 LEU A O 1
ATOM 1722 N N . LEU A 1 212 ? 1.585 -4.774 5.478 1.00 91.56 212 LEU A N 1
ATOM 1723 C CA . LEU A 1 212 ? 0.373 -4.025 5.829 1.00 91.56 212 LEU A CA 1
ATOM 1724 C C . LEU A 1 212 ? -0.884 -4.907 5.862 1.00 91.56 212 LEU A C 1
ATOM 1726 O O . LEU A 1 212 ? -1.797 -4.632 6.638 1.00 91.56 212 LEU A O 1
ATOM 1730 N N . GLU A 1 213 ? -0.947 -5.949 5.030 1.00 91.69 213 GLU A N 1
ATOM 1731 C CA . GLU A 1 213 ? -2.031 -6.937 5.052 1.00 91.69 213 GLU A CA 1
ATOM 1732 C C . GLU A 1 213 ? -1.949 -7.851 6.285 1.00 91.69 213 GLU A C 1
ATOM 1734 O O . GLU A 1 213 ? -2.979 -8.175 6.877 1.00 91.69 213 GLU A O 1
ATOM 1739 N N . GLU A 1 214 ? -0.741 -8.239 6.704 1.00 93.38 214 GLU A N 1
ATOM 1740 C CA . GLU A 1 214 ? -0.519 -8.987 7.949 1.00 93.38 214 GLU A CA 1
ATOM 1741 C C . GLU A 1 214 ? -0.916 -8.158 9.178 1.00 93.38 214 GLU A C 1
ATOM 1743 O O . GLU A 1 214 ? -1.602 -8.676 10.053 1.00 93.38 214 GLU A O 1
ATOM 1748 N N . ASP A 1 215 ? -0.588 -6.863 9.207 1.00 86.75 215 ASP A N 1
ATOM 1749 C CA . ASP A 1 215 ? -0.991 -5.947 10.285 1.00 86.75 215 ASP A CA 1
ATOM 1750 C C . ASP A 1 215 ? -2.514 -5.687 10.330 1.00 86.75 215 ASP A C 1
ATOM 1752 O O . ASP A 1 215 ? -3.041 -5.212 11.342 1.00 86.75 215 ASP A O 1
ATOM 1756 N N . ALA A 1 216 ? -3.230 -5.958 9.234 1.00 84.06 216 ALA A N 1
ATOM 1757 C CA . ALA A 1 216 ? -4.676 -5.765 9.124 1.00 84.06 216 ALA A CA 1
ATOM 1758 C C . ALA A 1 216 ? -5.510 -6.990 9.553 1.00 84.06 216 ALA A C 1
ATOM 1760 O O . ALA A 1 216 ? -6.737 -6.865 9.678 1.00 84.06 216 ALA A O 1
ATOM 1761 N N . ASN A 1 217 ? -4.880 -8.156 9.747 1.00 83.06 217 ASN A N 1
ATOM 1762 C CA . ASN A 1 217 ? -5.535 -9.430 10.074 1.00 83.06 217 ASN A CA 1
ATOM 1763 C C . ASN A 1 217 ? -5.298 -9.862 11.525 1.00 83.06 217 ASN A C 1
ATOM 1765 O O . ASN A 1 217 ? -6.274 -10.382 12.116 1.00 83.06 217 ASN A O 1
#